Protein AF-A0A2V3J1I3-F1 (afdb_monomer_lite)

Structure (mmCIF, N/CA/C/O backbone):
data_AF-A0A2V3J1I3-F1
#
_entry.id   AF-A0A2V3J1I3-F1
#
loop_
_atom_site.group_PDB
_atom_site.id
_atom_site.type_symbol
_atom_site.label_atom_id
_atom_site.label_alt_id
_atom_site.label_comp_id
_atom_site.label_asym_id
_atom_site.label_entity_id
_atom_site.label_seq_id
_atom_site.pdbx_PDB_ins_code
_atom_site.Cartn_x
_atom_site.Cartn_y
_atom_site.Cartn_z
_atom_site.occupancy
_atom_site.B_iso_or_equiv
_atom_site.auth_seq_id
_atom_site.auth_comp_id
_atom_site.auth_asym_id
_atom_site.auth_atom_id
_atom_site.pdbx_PDB_model_num
ATOM 1 N N . MET A 1 1 ? -0.232 6.721 6.129 1.00 54.44 1 MET A N 1
ATOM 2 C CA . MET A 1 1 ? 0.264 7.736 5.182 1.00 54.44 1 MET A CA 1
ATOM 3 C C . MET A 1 1 ? 1.691 7.392 4.837 1.00 54.44 1 MET A C 1
ATOM 5 O O . MET A 1 1 ? 2.493 7.132 5.727 1.00 54.44 1 MET A O 1
ATOM 9 N N . ALA A 1 2 ? 1.972 7.321 3.551 1.00 45.59 2 ALA A N 1
ATOM 10 C CA . ALA A 1 2 ? 3.306 7.123 3.020 1.00 45.59 2 ALA A CA 1
ATOM 11 C C . ALA A 1 2 ? 3.675 8.435 2.280 1.00 45.59 2 ALA A C 1
ATOM 13 O O . ALA A 1 2 ? 2.755 9.110 1.803 1.00 45.59 2 ALA A O 1
ATOM 14 N N . HIS A 1 3 ? 4.955 8.846 2.281 1.00 48.00 3 HIS A N 1
ATOM 15 C CA . HIS A 1 3 ? 5.454 10.022 1.544 1.00 48.00 3 HIS A CA 1
ATOM 16 C C . HIS A 1 3 ? 6.358 9.676 0.333 1.00 48.00 3 HIS A C 1
ATOM 18 O O . HIS A 1 3 ? 7.312 8.899 0.422 1.00 48.00 3 HIS A O 1
ATOM 24 N N . GLY A 1 4 ? 6.098 10.296 -0.824 1.00 38.28 4 GLY A N 1
ATOM 25 C CA . GLY A 1 4 ? 6.859 10.033 -2.047 1.00 38.28 4 GLY A CA 1
ATOM 26 C C . GLY A 1 4 ? 8.371 10.295 -1.893 1.00 38.28 4 GLY A C 1
ATOM 27 O O . GLY A 1 4 ? 8.826 10.815 -0.873 1.00 38.28 4 GLY A O 1
ATOM 28 N N . PRO A 1 5 ? 9.187 10.007 -2.925 1.00 36.00 5 PRO A N 1
ATOM 29 C CA . PRO A 1 5 ? 10.649 10.138 -2.860 1.00 36.00 5 PRO A CA 1
ATOM 30 C C . PRO A 1 5 ? 11.174 11.553 -2.535 1.00 36.00 5 PRO A C 1
ATOM 32 O O . PRO A 1 5 ? 12.360 11.692 -2.258 1.00 36.00 5 PRO A O 1
ATOM 35 N N . GLN A 1 6 ? 10.318 12.581 -2.557 1.00 42.84 6 GLN A N 1
ATOM 36 C CA . GLN A 1 6 ? 10.619 13.951 -2.115 1.00 42.84 6 GLN A CA 1
ATOM 37 C C . GLN A 1 6 ? 9.694 14.453 -0.991 1.00 42.84 6 GLN A C 1
ATOM 39 O O . GLN A 1 6 ? 9.846 15.585 -0.543 1.00 42.84 6 GLN A O 1
ATOM 44 N N . GLY A 1 7 ? 8.729 13.642 -0.552 1.00 45.12 7 GLY A N 1
ATOM 45 C CA . GLY A 1 7 ? 7.783 14.039 0.481 1.00 45.12 7 GLY A CA 1
ATOM 46 C C . GLY A 1 7 ? 8.408 13.989 1.874 1.00 45.12 7 GLY A C 1
ATOM 47 O O . GLY A 1 7 ? 9.331 13.218 2.134 1.00 45.12 7 GLY A O 1
ATOM 48 N N . THR A 1 8 ? 7.901 14.807 2.785 1.00 51.41 8 THR A N 1
ATOM 49 C CA . THR A 1 8 ? 8.295 14.823 4.196 1.00 51.41 8 THR A CA 1
ATOM 50 C C . THR A 1 8 ? 7.065 14.679 5.085 1.00 51.41 8 THR A C 1
ATOM 52 O O . THR A 1 8 ? 5.939 14.902 4.658 1.00 51.41 8 THR A O 1
ATOM 55 N N . VAL A 1 9 ? 7.251 14.362 6.371 1.00 50.12 9 VAL A N 1
ATOM 56 C CA . VAL A 1 9 ? 6.124 14.299 7.327 1.00 50.12 9 VAL A CA 1
ATOM 57 C C . VAL A 1 9 ? 5.389 15.646 7.457 1.00 50.12 9 VAL A C 1
ATOM 59 O O . VAL A 1 9 ? 4.220 15.664 7.828 1.00 50.12 9 VAL A O 1
ATOM 62 N N . LYS A 1 10 ? 6.030 16.767 7.086 1.00 50.56 10 LYS A N 1
ATOM 63 C CA . LYS A 1 10 ? 5.388 18.091 7.054 1.00 50.56 10 LYS A CA 1
ATOM 64 C C . LYS A 1 10 ? 4.282 18.199 6.004 1.00 50.56 10 LYS A C 1
ATOM 66 O O . LYS A 1 10 ? 3.375 18.999 6.201 1.00 50.56 10 LYS A O 1
ATOM 71 N N . ASP A 1 11 ? 4.306 17.371 4.960 1.00 54.44 11 ASP A N 1
ATOM 72 C CA . ASP A 1 11 ? 3.263 17.349 3.924 1.00 54.44 11 ASP A CA 1
ATOM 73 C C . ASP A 1 11 ? 1.915 16.840 4.468 1.00 54.44 11 ASP A C 1
ATOM 75 O O . ASP A 1 11 ? 0.888 16.937 3.801 1.00 54.44 11 ASP A O 1
ATOM 79 N N . PHE A 1 12 ? 1.906 16.331 5.706 1.00 55.00 12 PHE A N 1
ATOM 80 C CA . PHE A 1 12 ? 0.729 15.828 6.406 1.00 55.00 12 PHE A CA 1
ATOM 81 C C . PHE A 1 12 ? 0.379 16.638 7.659 1.00 55.00 12 PHE A C 1
ATOM 83 O O . PHE A 1 12 ? -0.310 16.119 8.535 1.00 55.00 12 PHE A O 1
ATOM 90 N N . SER A 1 13 ? 0.812 17.901 7.755 1.00 53.72 13 SER A N 1
ATOM 91 C CA . SER A 1 13 ? 0.529 18.767 8.914 1.00 53.72 13 SER A CA 1
ATOM 92 C C . SER A 1 13 ? -0.967 18.833 9.273 1.00 53.72 13 SER A C 1
ATOM 94 O O . SER A 1 13 ? -1.332 18.767 10.444 1.00 53.72 13 SER A O 1
ATOM 96 N N . TYR A 1 14 ? -1.847 18.832 8.270 1.00 54.28 14 TYR A N 1
ATOM 97 C CA . TYR A 1 14 ? -3.298 18.795 8.471 1.00 54.28 14 TYR A CA 1
ATOM 98 C C . TYR A 1 14 ? -3.799 17.467 9.075 1.00 54.28 14 TYR A C 1
ATOM 100 O O . TYR A 1 14 ? -4.747 17.437 9.855 1.00 54.28 14 TYR A O 1
ATOM 108 N N . ALA A 1 15 ? -3.148 16.347 8.750 1.00 54.62 15 ALA A N 1
ATOM 109 C CA . ALA A 1 15 ? -3.485 15.048 9.326 1.00 54.62 15 ALA A CA 1
ATOM 110 C C . ALA A 1 15 ? -3.036 14.940 10.789 1.00 54.62 15 ALA A C 1
ATOM 112 O O . ALA A 1 15 ? -3.700 14.275 11.581 1.00 54.62 15 ALA A O 1
ATOM 113 N N . THR A 1 16 ? -1.940 15.608 11.161 1.00 56.44 16 THR A N 1
ATOM 114 C CA . THR A 1 16 ? -1.511 15.718 12.564 1.00 56.44 16 THR A CA 1
ATOM 115 C C . THR A 1 16 ? -2.503 16.498 13.424 1.00 56.44 16 THR A C 1
ATOM 117 O O . THR A 1 16 ? -2.716 16.106 14.568 1.00 56.44 16 THR A O 1
ATOM 120 N N . ASP A 1 17 ? -3.171 17.518 12.879 1.00 56.88 17 ASP A N 1
ATOM 121 C CA . ASP A 1 17 ? -4.207 18.264 13.610 1.00 56.88 17 ASP A CA 1
ATOM 122 C C . ASP A 1 17 ? -5.451 17.398 13.869 1.00 56.88 17 ASP A C 1
ATOM 124 O O . ASP A 1 17 ? -6.018 17.415 14.959 1.00 56.88 17 ASP A O 1
ATOM 128 N N . VAL A 1 18 ? -5.838 16.562 12.900 1.00 57.19 18 VAL A N 1
ATOM 129 C CA . VAL A 1 18 ? -6.918 15.574 13.071 1.00 57.19 18 VAL A CA 1
ATOM 130 C C . VAL A 1 18 ? -6.518 14.471 14.060 1.00 57.19 18 VAL A C 1
ATOM 132 O O . VAL A 1 18 ? -7.339 14.050 14.873 1.00 57.19 18 VAL A O 1
ATOM 135 N N . ALA A 1 19 ? -5.254 14.036 14.053 1.00 59.31 19 ALA A N 1
ATOM 136 C CA . ALA A 1 19 ? -4.729 13.072 15.024 1.00 59.31 19 ALA A CA 1
ATOM 137 C C . ALA A 1 19 ? -4.741 13.610 16.466 1.00 59.31 19 ALA A C 1
ATOM 139 O O . ALA A 1 19 ? -4.894 12.843 17.415 1.00 59.31 19 ALA A O 1
ATOM 140 N N . ALA A 1 20 ? -4.622 14.931 16.640 1.00 55.62 20 ALA A N 1
ATOM 141 C CA . ALA A 1 20 ? -4.640 15.579 17.950 1.00 55.62 20 ALA A CA 1
ATOM 142 C C . ALA A 1 20 ? -5.999 15.474 18.671 1.00 55.62 20 ALA A C 1
ATOM 144 O O . ALA A 1 20 ? -6.050 15.663 19.884 1.00 55.62 20 ALA A O 1
ATOM 145 N N . SER A 1 21 ? -7.078 15.118 17.960 1.00 67.19 21 SER A N 1
ATOM 146 C CA . SER A 1 21 ? -8.386 14.809 18.562 1.00 67.19 21 SER A CA 1
ATOM 147 C C . SER A 1 21 ? -8.380 13.544 19.435 1.00 67.19 21 SER A C 1
ATOM 149 O O . SER A 1 21 ? -9.278 13.364 20.251 1.00 67.19 21 SER A O 1
ATOM 151 N N . GLY A 1 22 ? -7.376 12.668 19.282 1.00 67.88 22 GLY A N 1
ATOM 152 C CA . GLY A 1 22 ? -7.258 11.401 20.011 1.00 67.88 22 GLY A CA 1
ATOM 153 C C . GLY A 1 22 ? -8.087 10.245 19.436 1.00 67.88 22 GLY A C 1
ATOM 154 O O . GLY A 1 22 ? -7.898 9.106 19.853 1.00 67.88 22 GLY A O 1
ATOM 155 N N . GLU A 1 23 ? -8.952 10.504 18.453 1.00 79.38 23 GLU A N 1
ATOM 156 C CA . GLU A 1 23 ? -9.797 9.482 17.814 1.00 79.38 23 GLU A CA 1
ATOM 157 C C . GLU A 1 23 ? -9.080 8.740 16.676 1.00 79.38 23 GLU A C 1
ATOM 159 O O . GLU A 1 23 ? -9.467 7.635 16.296 1.00 79.38 23 GLU A O 1
ATOM 164 N N . ILE A 1 24 ? -8.026 9.342 16.115 1.00 84.56 24 ILE A N 1
ATOM 165 C CA . ILE A 1 24 ? -7.337 8.841 14.925 1.00 84.56 24 ILE A CA 1
ATOM 166 C C . ILE A 1 24 ? -5.841 8.727 15.198 1.00 84.56 24 ILE A C 1
ATOM 168 O O . ILE A 1 24 ? -5.161 9.710 15.489 1.00 84.56 24 ILE A O 1
ATOM 172 N N . LEU A 1 25 ? -5.301 7.522 15.009 1.00 87.69 25 LEU A N 1
ATOM 173 C CA . LEU A 1 25 ? -3.860 7.302 14.972 1.00 87.69 25 LEU A CA 1
ATOM 174 C C . LEU A 1 25 ? -3.339 7.465 13.541 1.00 87.69 25 LEU A C 1
ATOM 176 O O . LEU A 1 25 ? -3.682 6.690 12.647 1.00 87.69 25 LEU A O 1
ATOM 180 N N . VAL A 1 26 ? -2.452 8.437 13.323 1.00 88.56 26 VAL A N 1
ATOM 181 C CA . VAL A 1 26 ? -1.791 8.623 12.025 1.00 88.56 26 VAL A CA 1
ATOM 182 C C . VAL A 1 26 ? -0.451 7.893 12.002 1.00 88.56 26 VAL A C 1
ATOM 184 O O . VAL A 1 26 ? 0.525 8.324 12.612 1.00 88.56 26 VAL A O 1
ATOM 187 N N . LEU A 1 27 ? -0.379 6.811 11.223 1.00 88.31 27 LEU A N 1
ATOM 188 C CA . LEU A 1 27 ? 0.886 6.161 10.880 1.00 88.31 27 LEU A CA 1
ATOM 189 C C . LEU A 1 27 ? 1.518 6.843 9.660 1.00 88.31 27 LEU A C 1
ATOM 191 O O . LEU A 1 27 ? 1.116 6.589 8.521 1.00 88.31 27 LEU A O 1
ATOM 195 N N . ALA A 1 28 ? 2.516 7.693 9.892 1.00 86.56 28 ALA A N 1
ATOM 196 C CA . ALA A 1 28 ? 3.407 8.222 8.857 1.00 86.56 28 ALA A CA 1
ATOM 197 C C . ALA A 1 28 ? 4.663 7.337 8.758 1.00 86.56 28 ALA A C 1
ATOM 199 O O . ALA A 1 28 ? 5.698 7.636 9.355 1.00 86.56 28 ALA A O 1
ATOM 200 N N . SER A 1 29 ? 4.542 6.211 8.051 1.00 84.69 29 SER A N 1
ATOM 201 C CA . SER A 1 29 ? 5.580 5.172 7.984 1.00 84.69 29 SER A CA 1
ATOM 202 C C . SER A 1 29 ? 6.891 5.713 7.395 1.00 84.69 29 SER A C 1
ATOM 204 O O . SER A 1 29 ? 6.896 6.294 6.310 1.00 84.69 29 SER A O 1
ATOM 206 N N . ARG A 1 30 ? 8.017 5.428 8.062 1.00 87.62 30 ARG A N 1
ATOM 207 C CA . ARG A 1 30 ? 9.381 5.793 7.621 1.00 87.62 30 ARG A CA 1
ATOM 208 C C . ARG A 1 30 ? 10.270 4.588 7.306 1.00 87.62 30 ARG A C 1
ATOM 210 O O . ARG A 1 30 ?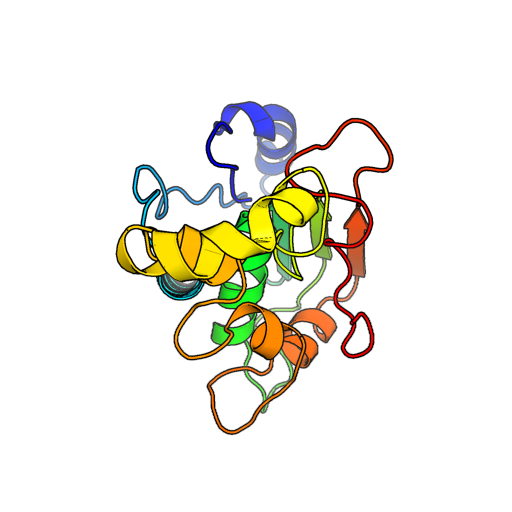 11.452 4.744 7.020 1.00 87.62 30 ARG A O 1
ATOM 217 N N . VAL A 1 31 ? 9.721 3.370 7.291 1.00 87.94 31 VAL A N 1
ATOM 218 C CA . VAL A 1 31 ? 10.492 2.125 7.045 1.00 87.94 31 VAL A CA 1
ATOM 219 C C . VAL A 1 31 ? 11.139 2.050 5.655 1.00 87.94 31 VAL A C 1
ATOM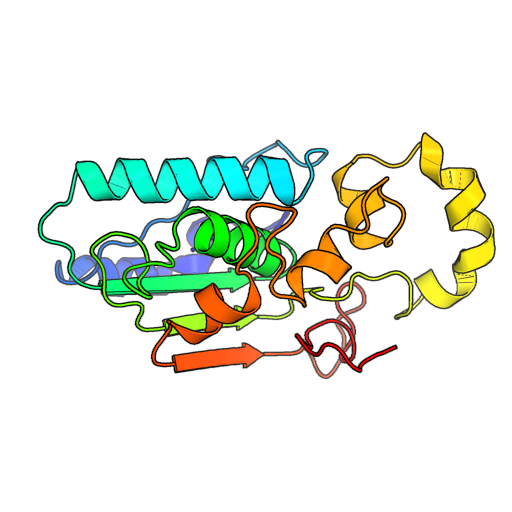 221 O O . VAL A 1 31 ? 11.922 1.150 5.349 1.00 87.94 31 VAL A O 1
ATOM 224 N N . ASN A 1 32 ? 10.785 3.006 4.803 1.00 88.00 32 ASN A N 1
ATOM 225 C CA . ASN A 1 32 ? 11.154 3.107 3.408 1.00 88.00 32 ASN A CA 1
ATOM 226 C C . ASN A 1 32 ? 12.057 4.318 3.100 1.00 88.00 32 ASN A C 1
ATOM 228 O O . ASN A 1 32 ? 12.453 4.474 1.937 1.00 88.00 32 ASN A O 1
ATOM 232 N N . THR A 1 33 ? 12.419 5.120 4.110 1.00 84.44 33 THR A N 1
ATOM 233 C CA . THR A 1 33 ? 13.381 6.228 3.995 1.00 84.44 33 THR A CA 1
ATOM 234 C C . THR A 1 33 ? 14.740 5.703 3.515 1.00 84.44 33 THR A C 1
ATOM 236 O O . THR A 1 33 ? 15.186 4.645 3.949 1.00 84.44 33 THR A O 1
ATOM 239 N N . ASP A 1 34 ? 15.357 6.391 2.551 1.00 82.50 34 ASP A N 1
ATOM 240 C CA . ASP A 1 34 ? 16.663 6.071 1.932 1.00 82.50 34 ASP A CA 1
ATOM 241 C C . ASP A 1 34 ? 16.770 4.742 1.163 1.00 82.50 34 ASP A C 1
ATOM 243 O O . ASP A 1 34 ? 17.797 4.423 0.571 1.00 82.50 34 ASP A O 1
ATOM 247 N N . LYS A 1 35 ? 15.692 3.964 1.066 1.00 85.31 35 LYS A N 1
ATOM 248 C CA . LYS A 1 35 ? 15.699 2.645 0.409 1.00 85.31 35 LYS A CA 1
ATOM 249 C C . LYS A 1 35 ? 15.441 2.690 -1.099 1.00 85.31 35 LYS A C 1
ATOM 251 O O . LYS A 1 35 ? 14.823 1.786 -1.654 1.00 85.31 35 LYS A O 1
ATOM 256 N N . ILE A 1 36 ? 15.790 3.790 -1.778 1.00 77.50 36 ILE A N 1
ATOM 257 C CA . ILE A 1 36 ? 15.288 4.190 -3.121 1.00 77.50 36 ILE A CA 1
ATOM 258 C C . ILE A 1 36 ? 15.467 3.149 -4.238 1.00 77.50 36 ILE A C 1
ATOM 260 O O . ILE A 1 36 ? 14.738 3.206 -5.227 1.00 77.50 36 ILE A O 1
ATOM 264 N N . HIS A 1 37 ? 16.374 2.192 -4.062 1.00 83.94 37 HIS A N 1
ATOM 265 C CA . HIS A 1 37 ? 16.652 1.126 -5.023 1.00 83.94 37 HIS A CA 1
ATOM 266 C C . HIS A 1 37 ? 15.765 -0.116 -4.849 1.00 83.94 37 HIS A C 1
ATOM 268 O O . HIS A 1 37 ? 15.596 -0.873 -5.807 1.00 83.94 37 HIS A O 1
ATOM 274 N N . ASP A 1 38 ? 15.166 -0.293 -3.669 1.00 88.00 38 ASP A N 1
ATOM 275 C CA . ASP A 1 38 ? 14.318 -1.441 -3.355 1.00 88.00 38 ASP A CA 1
ATOM 276 C C . ASP A 1 38 ? 12.986 -1.373 -4.102 1.00 88.00 38 ASP A C 1
ATOM 278 O O . ASP A 1 38 ? 12.406 -0.293 -4.260 1.00 88.00 38 ASP A O 1
ATOM 282 N N . GLY A 1 39 ? 12.505 -2.538 -4.530 1.00 86.50 39 GLY A N 1
ATOM 283 C CA . GLY A 1 39 ? 11.251 -2.690 -5.257 1.00 86.50 39 GLY A CA 1
ATOM 284 C C . GLY A 1 39 ? 9.997 -2.527 -4.400 1.00 86.50 39 GLY A C 1
ATOM 285 O O . GLY A 1 39 ? 10.043 -2.476 -3.170 1.00 86.50 39 GLY A O 1
ATOM 286 N N . VAL A 1 40 ? 8.862 -2.443 -5.087 1.00 88.69 40 VAL A N 1
ATOM 287 C CA . VAL A 1 40 ? 7.500 -2.378 -4.550 1.00 88.69 40 VAL A CA 1
ATOM 288 C C . VAL A 1 40 ? 7.207 -3.545 -3.618 1.00 88.69 40 VAL A C 1
ATOM 290 O O . VAL A 1 40 ? 6.604 -3.339 -2.571 1.00 88.69 40 VAL A O 1
ATOM 293 N N . ASP A 1 41 ? 7.686 -4.738 -3.950 1.00 89.69 41 ASP A N 1
ATOM 294 C CA . ASP A 1 41 ? 7.576 -5.944 -3.137 1.00 89.69 41 ASP A CA 1
ATOM 295 C C . ASP A 1 41 ? 8.261 -5.796 -1.773 1.00 89.69 41 ASP A C 1
ATOM 297 O O . ASP A 1 41 ? 7.610 -5.880 -0.731 1.00 89.69 41 ASP A O 1
ATOM 301 N N . LEU A 1 42 ? 9.564 -5.507 -1.749 1.00 91.12 42 LEU A N 1
ATOM 302 C CA . LEU A 1 42 ? 10.327 -5.400 -0.503 1.00 91.12 42 LEU A CA 1
ATOM 303 C C . LEU A 1 42 ? 9.838 -4.238 0.365 1.00 91.12 42 LEU A C 1
ATOM 305 O O . LEU A 1 42 ? 9.793 -4.337 1.594 1.00 91.12 42 LEU A O 1
ATOM 309 N N . ARG A 1 43 ? 9.480 -3.123 -0.271 1.00 91.94 43 ARG A N 1
ATOM 310 C CA . ARG A 1 43 ? 8.987 -1.923 0.409 1.00 91.94 43 ARG A CA 1
ATOM 311 C C . ARG A 1 43 ? 7.556 -2.082 0.905 1.00 91.94 43 ARG A C 1
ATOM 313 O O . ARG A 1 43 ? 7.243 -1.577 1.983 1.00 91.94 43 ARG A O 1
ATOM 320 N N . GLY A 1 44 ? 6.724 -2.798 0.156 1.00 91.81 44 GLY A N 1
ATOM 321 C CA . GLY A 1 44 ? 5.375 -3.183 0.547 1.00 91.81 44 GLY A CA 1
ATOM 322 C C . GLY A 1 44 ? 5.383 -4.162 1.719 1.00 91.81 44 GLY A C 1
ATOM 323 O O . GLY A 1 44 ? 4.658 -3.946 2.683 1.00 91.81 44 GLY A O 1
ATOM 324 N N . LEU A 1 45 ? 6.270 -5.167 1.716 1.00 93.06 45 LEU A N 1
ATOM 325 C CA . LEU A 1 45 ? 6.448 -6.081 2.856 1.00 93.06 45 LEU A CA 1
ATOM 326 C C . LEU A 1 45 ? 6.864 -5.347 4.136 1.00 93.06 45 LEU A C 1
ATOM 328 O O . LEU A 1 45 ? 6.340 -5.624 5.213 1.00 93.06 45 LEU A O 1
ATOM 332 N N . ARG A 1 46 ? 7.792 -4.388 4.035 1.00 94.75 46 ARG A N 1
ATOM 333 C CA . ARG A 1 46 ? 8.189 -3.563 5.189 1.00 94.75 46 ARG A CA 1
ATOM 334 C C . ARG A 1 46 ? 7.037 -2.725 5.707 1.00 94.75 46 ARG A C 1
ATOM 336 O O . ARG A 1 46 ? 6.850 -2.660 6.915 1.00 94.75 46 ARG A O 1
ATOM 343 N N . LEU A 1 47 ? 6.272 -2.113 4.805 1.00 93.94 47 LEU A N 1
ATOM 344 C CA . LEU A 1 47 ? 5.097 -1.338 5.180 1.00 93.94 47 LEU A CA 1
ATOM 345 C C . LEU A 1 47 ? 4.031 -2.225 5.843 1.00 93.94 47 LEU A C 1
ATOM 347 O O . LEU A 1 47 ? 3.470 -1.825 6.855 1.00 93.94 47 LEU A O 1
ATOM 351 N N . ALA A 1 48 ? 3.797 -3.441 5.338 1.00 92.88 48 ALA A N 1
ATOM 352 C CA . ALA A 1 48 ? 2.887 -4.405 5.961 1.00 92.88 48 ALA A CA 1
ATOM 353 C C . ALA A 1 48 ? 3.317 -4.740 7.392 1.00 92.88 48 ALA A C 1
ATOM 355 O O . ALA A 1 48 ? 2.497 -4.727 8.308 1.00 92.88 48 ALA A O 1
ATOM 356 N N . LYS A 1 49 ? 4.616 -4.990 7.589 1.00 94.00 49 LYS A N 1
ATOM 357 C CA . LYS A 1 49 ? 5.187 -5.247 8.912 1.00 94.00 49 LYS A CA 1
ATOM 358 C C . LYS A 1 49 ? 5.022 -4.048 9.851 1.00 94.00 49 LYS A C 1
ATOM 360 O O . LYS A 1 49 ? 4.627 -4.245 10.993 1.00 94.00 49 LYS A O 1
ATOM 365 N N . ASP A 1 50 ? 5.276 -2.830 9.374 1.00 94.00 50 ASP A N 1
ATOM 366 C CA . ASP A 1 50 ? 5.119 -1.602 10.168 1.00 94.00 50 ASP A CA 1
ATOM 367 C C . ASP A 1 50 ? 3.663 -1.396 10.610 1.00 94.00 50 ASP A C 1
ATOM 369 O O . ASP A 1 50 ? 3.382 -1.205 11.793 1.00 94.00 50 ASP A O 1
ATOM 373 N N . ILE A 1 51 ? 2.719 -1.544 9.670 1.00 91.81 51 ILE A N 1
ATOM 374 C CA . ILE A 1 51 ? 1.280 -1.500 9.958 1.00 91.81 51 ILE A CA 1
ATOM 375 C C . ILE A 1 51 ? 0.932 -2.545 11.015 1.00 91.81 51 ILE A C 1
ATOM 377 O O . ILE A 1 51 ? 0.292 -2.207 12.006 1.00 91.81 51 ILE A O 1
ATOM 381 N N . PHE A 1 52 ? 1.381 -3.790 10.839 1.00 90.00 52 PHE A N 1
ATOM 382 C CA . PHE A 1 52 ? 1.116 -4.870 11.783 1.00 90.00 52 PHE A CA 1
ATOM 383 C C . PHE A 1 52 ? 1.670 -4.568 13.186 1.00 90.00 52 PHE A C 1
ATOM 385 O O . PHE A 1 52 ? 0.967 -4.761 14.173 1.00 90.00 52 PHE A O 1
ATOM 392 N N . GLU A 1 53 ? 2.897 -4.060 13.310 1.00 91.19 53 GLU A N 1
ATOM 393 C CA . GLU A 1 53 ? 3.512 -3.760 14.610 1.00 91.19 53 GLU A CA 1
ATOM 394 C C . GLU A 1 53 ? 2.796 -2.641 15.373 1.00 91.19 53 GLU A C 1
ATOM 396 O O . GLU A 1 53 ? 2.530 -2.786 16.570 1.00 91.19 53 GLU A O 1
ATOM 401 N N . VAL A 1 54 ? 2.452 -1.543 14.693 1.00 89.06 54 VAL A N 1
ATOM 402 C CA . VAL A 1 54 ? 1.668 -0.434 15.274 1.00 89.06 54 VAL A CA 1
ATOM 403 C C . VAL A 1 54 ? 0.368 -0.967 15.856 1.00 89.06 54 VAL A C 1
ATOM 405 O O . VAL A 1 54 ? -0.057 -0.646 16.959 1.00 89.06 54 VAL A O 1
ATOM 408 N N . VAL A 1 55 ? -0.227 -1.884 15.135 1.00 84.19 55 VAL A N 1
ATOM 409 C CA . VAL A 1 55 ? -1.522 -2.456 15.435 1.00 84.19 55 VAL A CA 1
ATOM 410 C C . VAL A 1 55 ? -1.508 -3.360 16.647 1.00 84.19 55 VAL A C 1
ATOM 412 O O . VAL A 1 55 ? -2.412 -3.301 17.479 1.00 84.19 55 VAL A O 1
ATOM 415 N N . GLN A 1 56 ? -0.466 -4.178 16.780 1.00 85.94 56 GLN A N 1
ATOM 416 C CA . GLN A 1 56 ? -0.333 -5.043 17.941 1.00 85.94 56 GLN A CA 1
ATOM 417 C C . GLN A 1 56 ? -0.192 -4.202 19.218 1.00 85.94 56 GLN A C 1
ATOM 419 O O . GLN A 1 56 ? -0.620 -4.645 20.284 1.00 85.94 56 GLN A O 1
ATOM 424 N N . ARG A 1 57 ? 0.358 -2.982 19.102 1.00 89.50 57 ARG A N 1
ATOM 425 C CA . ARG A 1 57 ? 0.491 -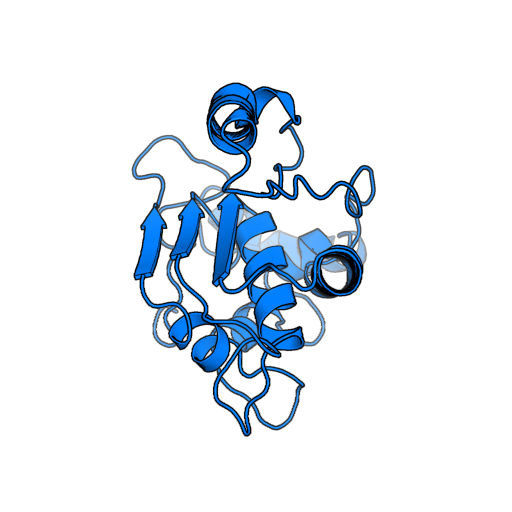2.008 20.197 1.00 89.50 57 ARG A CA 1
ATOM 426 C C . ARG A 1 57 ? -0.795 -1.224 20.475 1.00 89.50 57 ARG A C 1
ATOM 428 O O . ARG A 1 57 ? -0.974 -0.759 21.596 1.00 89.50 57 ARG A O 1
ATOM 435 N N . HIS A 1 58 ? -1.694 -1.108 19.500 1.00 87.31 58 HIS A N 1
ATOM 436 C CA . HIS A 1 58 ? -2.922 -0.315 19.588 1.00 87.31 58 HIS A CA 1
ATOM 437 C C . HIS A 1 58 ? -4.165 -1.176 19.313 1.00 87.31 58 HIS A C 1
ATOM 439 O O . HIS A 1 58 ? -4.858 -1.010 18.312 1.00 87.31 58 HIS A O 1
ATOM 445 N N . ARG A 1 59 ? -4.466 -2.103 20.233 1.00 84.56 59 ARG A N 1
ATOM 446 C CA . ARG A 1 59 ? -5.582 -3.065 20.111 1.00 84.56 59 ARG A CA 1
ATOM 447 C C . ARG A 1 59 ? -6.980 -2.444 20.107 1.00 84.56 59 ARG A C 1
ATOM 449 O O . ARG A 1 59 ? -7.924 -3.126 19.737 1.00 84.56 59 ARG A O 1
ATOM 456 N N . SER A 1 60 ? -7.113 -1.185 20.520 1.00 86.69 60 SER A N 1
ATOM 457 C CA . SER A 1 60 ? -8.376 -0.439 20.489 1.00 86.69 60 SER A CA 1
ATOM 458 C C . SER A 1 60 ? -8.739 0.094 19.098 1.00 86.69 60 SER A C 1
ATOM 460 O O . SER A 1 60 ? -9.798 0.689 18.944 1.00 86.69 60 SER A O 1
ATOM 462 N N . LEU A 1 61 ? -7.866 -0.057 18.094 1.00 86.94 61 LEU A N 1
ATOM 463 C CA . LEU A 1 61 ? -8.154 0.365 16.724 1.00 86.94 61 LEU A CA 1
ATOM 464 C C . LEU A 1 61 ? -9.085 -0.637 16.034 1.00 86.94 61 LEU A C 1
ATOM 466 O O . LEU A 1 61 ? -8.752 -1.814 15.906 1.00 86.94 61 LEU A O 1
ATOM 470 N N . GLU A 1 62 ? -10.215 -0.145 15.535 1.00 87.25 62 GLU A N 1
ATOM 471 C CA . GLU A 1 62 ? -11.244 -0.963 14.874 1.00 87.25 62 GLU A CA 1
ATOM 472 C C . GLU A 1 62 ? -11.204 -0.858 13.344 1.00 87.25 62 GLU A C 1
ATOM 474 O O . GLU A 1 62 ? -11.585 -1.786 12.624 1.00 87.25 62 GLU A O 1
ATOM 479 N N . THR A 1 63 ? -10.744 0.287 12.838 1.00 88.81 63 THR A N 1
ATOM 480 C CA . THR A 1 63 ? -10.777 0.620 11.414 1.00 88.81 63 THR A CA 1
ATOM 481 C C . THR A 1 63 ? -9.396 0.978 10.889 1.00 88.81 63 THR A C 1
ATOM 483 O O . THR A 1 63 ? -8.557 1.530 11.603 1.00 88.81 63 THR A O 1
ATOM 486 N N . ILE A 1 64 ? -9.168 0.686 9.608 1.00 90.81 64 ILE A N 1
ATOM 487 C CA . ILE A 1 64 ? -7.954 1.082 8.894 1.00 90.81 64 ILE A CA 1
ATOM 488 C C . ILE A 1 64 ? -8.307 1.872 7.636 1.00 90.81 64 ILE A C 1
ATOM 490 O O . ILE A 1 64 ? -9.178 1.488 6.853 1.00 90.81 64 ILE A O 1
ATOM 494 N N . SER A 1 65 ? -7.596 2.978 7.430 1.00 91.44 65 SER A N 1
ATOM 495 C CA . SER A 1 65 ? -7.636 3.757 6.194 1.00 91.44 65 SER A CA 1
ATOM 496 C C . SER A 1 65 ? -6.227 3.935 5.638 1.00 91.44 65 SER A C 1
ATOM 498 O O . SER A 1 65 ? -5.286 4.228 6.377 1.00 91.44 65 SER A O 1
ATOM 500 N N . LEU A 1 66 ? -6.081 3.769 4.326 1.00 91.44 66 LEU A N 1
ATOM 501 C CA . LEU A 1 66 ? -4.821 3.909 3.615 1.00 91.44 66 LEU A CA 1
ATOM 502 C C . LEU A 1 66 ? -4.857 5.125 2.696 1.00 91.44 66 LEU A C 1
ATOM 504 O O . LEU A 1 66 ? -5.773 5.295 1.895 1.00 91.44 66 LEU A O 1
ATOM 508 N N . VAL A 1 67 ? -3.809 5.939 2.793 1.00 89.25 67 VAL A N 1
ATOM 509 C CA . VAL A 1 67 ? -3.552 7.061 1.890 1.00 89.25 67 VAL A CA 1
ATOM 510 C C . VAL A 1 67 ? -2.134 6.911 1.356 1.00 89.25 67 VAL A C 1
ATOM 512 O O . VAL A 1 67 ? -1.183 6.883 2.148 1.00 89.25 67 VAL A O 1
ATOM 515 N N . GLY A 1 68 ? -2.012 6.786 0.036 1.00 85.19 68 GLY A N 1
ATOM 516 C CA . GLY A 1 68 ? -0.742 6.654 -0.673 1.00 85.19 68 GLY A CA 1
ATOM 517 C C . GLY A 1 68 ? -0.665 7.612 -1.857 1.00 85.19 68 GLY A C 1
ATOM 518 O O . GLY A 1 68 ? -1.659 7.841 -2.547 1.00 85.19 68 GLY A O 1
ATOM 519 N N . SER A 1 69 ? 0.522 8.168 -2.088 1.00 83.56 69 SER A N 1
ATOM 520 C CA . SER A 1 69 ? 0.792 9.060 -3.214 1.00 83.56 69 SER A CA 1
ATOM 521 C C . SER A 1 69 ? 1.884 8.476 -4.101 1.00 83.56 69 SER A C 1
ATOM 523 O O . SER A 1 69 ? 2.856 7.902 -3.606 1.00 83.56 69 SER A O 1
ATOM 525 N N . SER A 1 70 ? 1.747 8.622 -5.419 1.00 83.75 70 SER A N 1
ATOM 526 C CA . SER A 1 70 ? 2.735 8.128 -6.376 1.00 83.75 70 SER A CA 1
ATOM 527 C C . SER A 1 70 ? 3.049 6.647 -6.147 1.00 83.75 70 SER A C 1
ATOM 529 O O . SER A 1 70 ? 2.150 5.838 -5.931 1.00 83.75 70 SER A O 1
ATOM 531 N N . ILE A 1 71 ? 4.326 6.281 -6.158 1.00 82.62 71 ILE A N 1
ATOM 532 C CA . ILE A 1 71 ? 4.788 4.906 -5.969 1.00 82.62 71 ILE A CA 1
ATOM 533 C C . ILE A 1 71 ? 4.354 4.273 -4.640 1.00 82.62 71 ILE A C 1
ATOM 535 O O . ILE A 1 71 ? 4.406 3.062 -4.467 1.00 82.62 71 ILE A O 1
ATOM 539 N N . GLU A 1 72 ? 3.908 5.058 -3.675 1.00 82.94 72 GLU A N 1
ATOM 540 C CA . GLU A 1 72 ? 3.502 4.518 -2.387 1.00 82.94 72 GLU A CA 1
ATOM 541 C C . GLU A 1 72 ? 2.063 4.052 -2.352 1.00 82.94 72 GLU A C 1
ATOM 543 O O . GLU A 1 72 ? 1.708 3.264 -1.477 1.00 82.94 72 GLU A O 1
ATOM 548 N N . GLY A 1 73 ? 1.257 4.478 -3.329 1.00 86.25 73 GLY A N 1
ATOM 549 C CA . GLY A 1 73 ? 0.017 3.784 -3.645 1.00 86.25 73 GLY A CA 1
ATOM 550 C C . GLY A 1 73 ? 0.301 2.303 -3.899 1.00 86.25 73 GLY A C 1
ATOM 551 O O . GLY A 1 73 ? -0.340 1.451 -3.293 1.00 86.25 73 GLY A O 1
ATOM 552 N N . LEU A 1 74 ? 1.345 1.994 -4.680 1.00 87.81 74 LEU A N 1
ATOM 553 C CA . LEU A 1 74 ? 1.776 0.616 -4.940 1.00 87.81 74 LEU A CA 1
ATOM 554 C C . LEU A 1 74 ? 2.265 -0.095 -3.674 1.00 87.81 74 LEU A C 1
ATOM 556 O O . LEU A 1 74 ? 1.851 -1.222 -3.415 1.00 87.81 74 LEU A O 1
ATOM 560 N N . TYR A 1 75 ? 3.101 0.550 -2.854 1.00 91.56 75 TYR A N 1
ATOM 561 C CA . TYR A 1 75 ? 3.546 -0.054 -1.589 1.00 91.56 75 TYR A CA 1
ATOM 562 C C . TYR A 1 75 ? 2.364 -0.351 -0.665 1.00 91.56 75 TYR A C 1
ATOM 564 O O . TYR A 1 75 ? 2.335 -1.402 -0.032 1.00 91.56 75 TYR A O 1
ATOM 572 N N . GLY A 1 76 ? 1.392 0.562 -0.607 1.00 90.69 76 GLY A N 1
ATOM 573 C CA . GLY A 1 76 ? 0.170 0.415 0.168 1.00 90.69 76 GLY A CA 1
ATOM 574 C C . GLY A 1 76 ? -0.700 -0.734 -0.326 1.00 90.69 76 GLY A C 1
ATOM 575 O O . GLY A 1 76 ? -1.076 -1.585 0.473 1.00 90.69 76 GLY A O 1
ATOM 576 N N . CYS A 1 77 ? -0.957 -0.810 -1.635 1.00 89.94 77 CYS A N 1
ATOM 577 C CA . CYS A 1 77 ? -1.687 -1.924 -2.244 1.00 89.94 77 CYS A CA 1
ATOM 578 C C . CYS A 1 77 ? -1.002 -3.264 -1.971 1.00 89.94 77 CYS A C 1
ATOM 580 O O . CYS A 1 77 ? -1.662 -4.239 -1.618 1.00 89.94 77 CYS A O 1
ATOM 582 N N . TYR A 1 78 ? 0.327 -3.300 -2.089 1.00 91.38 78 TYR A N 1
ATOM 583 C CA . TYR A 1 78 ? 1.098 -4.494 -1.786 1.00 91.38 78 TYR A CA 1
ATOM 584 C C . TYR A 1 78 ? 0.980 -4.855 -0.300 1.00 91.38 78 TYR A C 1
ATOM 586 O O . TYR A 1 78 ? 0.671 -5.992 0.034 1.00 91.38 78 TYR A O 1
ATOM 594 N N . ALA A 1 79 ? 1.149 -3.894 0.607 1.00 92.19 79 ALA A N 1
ATOM 595 C CA . ALA A 1 79 ? 1.053 -4.140 2.041 1.00 92.19 79 ALA A CA 1
ATOM 596 C C . ALA A 1 79 ? -0.327 -4.670 2.459 1.00 92.19 79 ALA A C 1
ATOM 598 O O . ALA A 1 79 ? -0.425 -5.640 3.204 1.00 92.19 79 ALA A O 1
ATOM 599 N N . VAL A 1 80 ? -1.389 -4.059 1.936 1.00 91.19 80 VAL A N 1
ATOM 600 C CA . VAL A 1 80 ? -2.784 -4.450 2.166 1.00 91.19 80 VAL A CA 1
ATOM 601 C C . VAL A 1 80 ? -3.043 -5.881 1.703 1.00 91.19 80 VAL A C 1
ATOM 603 O O . VAL A 1 80 ? -3.618 -6.658 2.459 1.00 91.19 80 VAL A O 1
ATOM 606 N N . ALA A 1 81 ? -2.577 -6.260 0.512 1.00 90.25 81 ALA A N 1
ATOM 607 C CA . ALA A 1 81 ? -2.746 -7.622 0.011 1.00 90.25 81 ALA A CA 1
ATOM 608 C C . ALA A 1 81 ? -2.072 -8.669 0.911 1.00 90.25 81 ALA A C 1
ATOM 610 O O . ALA A 1 81 ? -2.611 -9.755 1.101 1.00 90.25 81 ALA A O 1
ATOM 611 N N . HIS A 1 82 ? -0.931 -8.324 1.518 1.00 89.69 82 HIS A N 1
ATOM 612 C CA . HIS A 1 82 ? -0.220 -9.192 2.467 1.00 89.69 82 HIS A CA 1
ATOM 613 C C . HIS A 1 82 ? -0.855 -9.240 3.862 1.00 89.69 82 HIS A C 1
ATOM 615 O O . HIS A 1 82 ? -0.616 -10.187 4.605 1.00 89.69 82 HIS A O 1
ATOM 621 N N . LEU A 1 83 ? -1.667 -8.244 4.218 1.00 89.50 83 LEU A N 1
ATOM 622 C CA . LEU A 1 83 ? -2.427 -8.202 5.473 1.00 89.50 83 LEU A CA 1
ATOM 623 C C . LEU A 1 83 ? -3.852 -8.761 5.326 1.00 89.50 83 LEU A C 1
ATOM 625 O O . LEU A 1 83 ? -4.585 -8.853 6.311 1.00 89.50 83 LEU A O 1
ATOM 629 N N . PHE A 1 84 ? -4.264 -9.115 4.110 1.00 89.31 84 PHE A N 1
ATOM 630 C CA . PHE A 1 84 ? -5.609 -9.588 3.821 1.00 89.31 84 PHE A CA 1
ATOM 631 C C . PHE A 1 84 ? -5.789 -11.058 4.203 1.00 89.31 84 PHE A C 1
ATOM 633 O O . PHE A 1 84 ? -5.157 -11.954 3.641 1.00 89.31 84 PHE A O 1
ATOM 640 N N . ASP A 1 85 ? -6.710 -11.314 5.130 1.00 86.31 85 ASP A N 1
ATOM 641 C CA . ASP A 1 85 ? -7.197 -12.654 5.416 1.00 86.31 85 ASP A CA 1
ATOM 642 C C . ASP A 1 85 ? -8.348 -12.982 4.467 1.00 86.31 85 ASP A C 1
ATOM 644 O O . ASP A 1 85 ? -9.488 -12.543 4.634 1.00 86.31 85 ASP A O 1
ATOM 648 N N . ARG A 1 86 ? -8.046 -13.827 3.483 1.00 80.12 86 ARG A N 1
ATOM 649 C CA . ARG A 1 86 ? -9.025 -14.314 2.512 1.00 80.12 8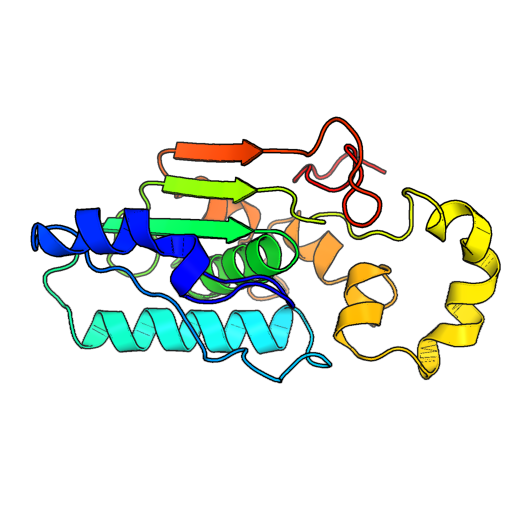6 ARG A CA 1
ATOM 650 C C . ARG A 1 86 ? -10.194 -15.059 3.150 1.00 80.12 86 ARG A C 1
ATOM 652 O O . ARG A 1 86 ? -11.304 -14.954 2.650 1.00 80.12 86 ARG A O 1
ATOM 659 N N . ARG A 1 87 ? -9.963 -15.867 4.192 1.00 79.12 87 ARG A N 1
ATOM 660 C CA . ARG A 1 87 ? -11.043 -16.679 4.790 1.00 79.12 87 ARG A CA 1
ATOM 661 C C . ARG A 1 87 ? -12.085 -15.799 5.455 1.00 79.12 87 ARG A C 1
ATOM 663 O O . ARG A 1 87 ? -13.247 -16.176 5.534 1.00 79.12 87 ARG A O 1
ATOM 670 N N . ALA A 1 88 ? -11.629 -14.663 5.948 1.00 77.44 88 ALA A N 1
ATOM 671 C CA . ALA A 1 88 ? -12.441 -13.722 6.669 1.00 77.44 88 ALA A CA 1
ATOM 672 C C . ALA A 1 88 ? -12.893 -12.519 5.825 1.00 77.44 88 ALA A C 1
ATOM 674 O O . ALA A 1 88 ? -13.692 -11.721 6.308 1.00 77.44 88 ALA A O 1
ATOM 675 N N . GLU A 1 89 ? -12.363 -12.387 4.606 1.00 75.50 89 GLU A N 1
ATOM 676 C CA . GLU A 1 89 ? -12.555 -11.253 3.695 1.00 75.50 89 GLU A CA 1
ATOM 677 C C . GLU A 1 89 ? -12.277 -9.887 4.349 1.00 75.50 89 GLU A C 1
ATOM 679 O O . GLU A 1 89 ? -12.925 -8.883 4.055 1.00 75.50 89 GLU A O 1
ATOM 684 N N . ARG A 1 90 ? -11.277 -9.835 5.237 1.00 78.56 90 ARG A N 1
ATOM 685 C CA . ARG A 1 90 ? -10.891 -8.623 5.977 1.00 78.56 90 ARG A CA 1
ATOM 686 C C . ARG A 1 90 ? -9.384 -8.468 6.090 1.00 78.56 90 ARG A C 1
ATOM 688 O O . ARG A 1 90 ? -8.624 -9.420 5.931 1.00 78.56 90 ARG A O 1
ATOM 695 N N . LEU A 1 91 ? -8.945 -7.243 6.363 1.00 80.38 91 LEU A N 1
ATOM 696 C CA . LEU A 1 91 ? -7.546 -6.947 6.664 1.00 80.38 91 LEU A CA 1
ATOM 697 C C . LEU A 1 91 ? -7.287 -7.304 8.127 1.00 80.38 91 LEU A C 1
ATOM 699 O O . LEU A 1 91 ? -7.576 -6.507 9.017 1.00 80.38 91 LEU A O 1
ATOM 703 N N . ALA A 1 92 ? -6.783 -8.516 8.363 1.00 73.81 92 ALA A N 1
ATOM 704 C CA . ALA A 1 92 ? -6.618 -9.091 9.694 1.00 73.81 92 ALA A CA 1
ATOM 705 C C . ALA A 1 92 ? -7.911 -9.003 10.541 1.00 73.81 92 ALA A C 1
ATOM 707 O O . ALA A 1 92 ? -8.923 -9.615 10.194 1.00 73.81 92 ALA A O 1
ATOM 708 N N . ASP A 1 93 ? -7.895 -8.243 11.638 1.00 74.75 93 ASP A N 1
ATOM 709 C CA . ASP A 1 93 ? -9.036 -8.073 12.546 1.00 74.75 93 ASP A CA 1
ATOM 710 C C . ASP A 1 93 ? -9.789 -6.741 12.339 1.00 74.75 93 ASP A C 1
ATOM 712 O O . ASP A 1 93 ? -10.649 -6.400 13.148 1.00 74.75 93 ASP A O 1
ATOM 716 N N . TRP A 1 94 ? -9.515 -5.985 11.263 1.00 81.69 94 TRP A N 1
ATOM 717 C CA . TRP A 1 94 ? -10.139 -4.670 11.039 1.00 81.69 94 TRP A CA 1
ATOM 718 C C . TRP A 1 94 ? -11.175 -4.601 9.948 1.00 81.69 94 TRP A C 1
ATOM 720 O O . TRP A 1 94 ? -11.135 -5.304 8.936 1.00 81.69 94 TRP A O 1
ATOM 730 N N . VAL A 1 95 ? -12.001 -3.569 10.100 1.00 85.31 95 VAL A N 1
ATOM 731 C CA . VAL A 1 95 ? -12.823 -3.031 9.030 1.00 85.31 95 VAL A CA 1
ATOM 732 C C . VAL A 1 95 ? -11.992 -2.058 8.189 1.00 85.31 95 VAL A C 1
ATOM 734 O O . VAL A 1 95 ? -11.540 -1.008 8.652 1.00 85.31 95 VAL A O 1
ATOM 737 N N . ALA A 1 96 ? -11.795 -2.405 6.921 1.00 90.19 96 ALA A N 1
ATOM 738 C CA . ALA A 1 96 ? -11.158 -1.532 5.947 1.00 90.19 96 ALA A CA 1
ATOM 739 C C . ALA A 1 96 ? -12.134 -0.412 5.535 1.00 90.19 96 ALA A C 1
ATOM 741 O O . ALA A 1 96 ? -13.191 -0.668 4.958 1.00 90.19 96 ALA A O 1
ATOM 742 N N . ASP A 1 97 ? -11.796 0.841 5.833 1.00 90.69 97 ASP A N 1
ATOM 743 C CA . ASP A 1 97 ? -12.706 1.977 5.654 1.00 90.69 97 ASP A CA 1
ATOM 744 C C . ASP A 1 97 ? -12.406 2.746 4.361 1.00 90.69 97 ASP A C 1
ATOM 746 O O . ASP A 1 97 ? -13.169 2.655 3.396 1.00 90.69 97 ASP A O 1
ATOM 750 N N . LYS A 1 98 ? -11.279 3.467 4.290 1.00 92.38 98 LYS A N 1
ATOM 751 C CA . LYS A 1 98 ? -10.942 4.302 3.124 1.00 92.38 98 LYS A CA 1
ATOM 752 C C . LYS A 1 98 ? -9.618 3.899 2.491 1.00 92.38 98 LYS A C 1
ATOM 754 O O . LYS A 1 98 ? -8.598 3.831 3.164 1.00 92.38 98 LYS A O 1
ATOM 759 N N . LEU A 1 99 ? -9.630 3.716 1.177 1.00 91.00 99 LEU A N 1
ATOM 760 C CA . LEU A 1 99 ? -8.449 3.634 0.329 1.00 91.00 99 LEU A CA 1
ATOM 761 C C . LEU A 1 99 ? -8.401 4.882 -0.551 1.00 91.00 99 LEU A C 1
ATOM 763 O O . LEU A 1 99 ? -9.299 5.100 -1.363 1.00 91.00 99 LEU A O 1
ATOM 767 N N . VAL A 1 100 ? -7.352 5.684 -0.408 1.00 89.94 100 VAL A N 1
ATOM 768 C CA . VAL A 1 100 ? -7.117 6.880 -1.218 1.00 89.94 100 VAL A CA 1
ATOM 769 C C . VAL A 1 100 ? -5.748 6.769 -1.871 1.00 89.94 100 VAL A C 1
ATOM 771 O O . VAL A 1 100 ? -4.721 6.729 -1.195 1.00 89.94 100 VAL A O 1
ATOM 774 N N . ILE A 1 101 ? -5.736 6.723 -3.198 1.00 87.69 101 ILE A N 1
ATOM 775 C CA . ILE A 1 101 ? -4.517 6.656 -3.995 1.00 87.69 101 ILE A CA 1
ATOM 776 C C . ILE A 1 101 ? -4.484 7.879 -4.902 1.00 87.69 101 ILE A C 1
ATOM 778 O O . ILE A 1 101 ? -5.409 8.109 -5.682 1.00 87.69 101 ILE A O 1
ATOM 782 N N . VAL A 1 102 ? -3.416 8.663 -4.798 1.00 83.19 102 VAL A N 1
ATOM 783 C CA . VAL A 1 102 ? -3.241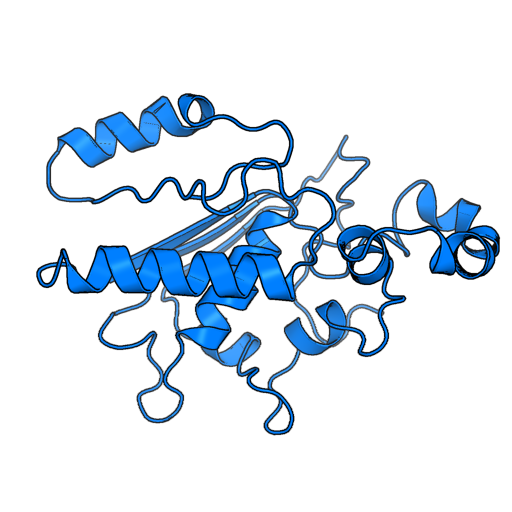 9.900 -5.562 1.00 83.19 102 VAL A CA 1
ATOM 784 C C . VAL A 1 102 ? -2.040 9.757 -6.482 1.00 83.19 102 VAL A C 1
ATOM 786 O O . VAL A 1 102 ? -0.943 9.449 -6.026 1.00 83.19 102 VAL A O 1
ATOM 789 N N . ALA A 1 103 ? -2.250 9.980 -7.778 1.00 78.12 103 ALA A N 1
ATOM 790 C CA . ALA A 1 103 ? -1.215 10.013 -8.805 1.00 78.12 103 ALA A CA 1
ATOM 791 C C . ALA A 1 103 ? -0.247 8.816 -8.744 1.00 78.12 103 ALA A C 1
ATOM 793 O O . ALA A 1 103 ? 0.953 9.004 -8.876 1.00 78.12 103 ALA A O 1
ATOM 794 N N . SER A 1 104 ? -0.747 7.592 -8.523 1.00 78.31 104 SER A N 1
ATOM 795 C CA . SER A 1 104 ? 0.065 6.359 -8.495 1.00 78.31 104 SER A CA 1
ATOM 796 C C . SER A 1 104 ? 0.223 5.756 -9.888 1.00 78.31 104 SER A C 1
ATOM 798 O O . SER A 1 104 ? -0.738 5.717 -10.646 1.00 78.31 104 SER A O 1
ATOM 800 N N . SER A 1 105 ? 1.408 5.249 -10.228 1.00 72.62 105 SER A N 1
ATOM 801 C CA . SER A 1 105 ? 1.691 4.565 -11.499 1.00 72.62 105 SER A CA 1
ATOM 802 C C . SER A 1 105 ? 1.379 3.068 -11.411 1.00 72.62 105 SER A C 1
ATOM 804 O O . SER A 1 105 ? 2.255 2.215 -11.554 1.00 72.62 105 SER A O 1
ATOM 806 N N . ASN A 1 106 ? 0.111 2.749 -11.159 1.00 70.00 106 ASN A N 1
ATOM 807 C CA . ASN A 1 106 ? -0.366 1.386 -10.930 1.00 70.00 106 ASN A CA 1
ATOM 808 C C . ASN A 1 106 ? -0.087 0.418 -12.100 1.00 70.00 106 ASN A C 1
ATOM 810 O O . ASN A 1 106 ? 0.183 -0.753 -11.857 1.00 70.00 106 ASN A O 1
ATOM 814 N N . LEU A 1 107 ? -0.063 0.912 -13.343 1.00 65.50 107 LEU A N 1
ATOM 815 C CA . LEU A 1 107 ? 0.275 0.145 -14.557 1.00 65.50 107 LEU A CA 1
ATOM 816 C C . LEU A 1 107 ? 1.718 0.371 -15.040 1.00 65.50 107 LEU A C 1
ATOM 818 O O . LEU A 1 107 ? 2.067 0.080 -16.184 1.00 65.50 107 LEU A O 1
ATOM 822 N N . GLY A 1 108 ? 2.574 0.928 -14.185 1.00 67.25 108 GLY A N 1
ATOM 823 C CA . GLY A 1 108 ? 3.925 1.322 -14.559 1.00 67.25 108 GLY A CA 1
ATOM 824 C C . GLY A 1 108 ? 3.967 2.570 -15.448 1.00 67.25 108 GLY A C 1
ATOM 825 O O . GLY A 1 108 ? 2.969 3.244 -15.699 1.00 67.25 108 GLY A O 1
ATOM 826 N N . VAL A 1 109 ? 5.175 2.911 -15.897 1.00 70.50 109 VAL A N 1
ATOM 827 C CA . VAL A 1 109 ? 5.459 4.165 -16.626 1.00 70.50 109 VAL A CA 1
ATOM 828 C C . VAL A 1 109 ? 5.951 3.934 -18.058 1.00 70.50 109 VAL A C 1
ATOM 830 O O . VAL A 1 109 ? 6.109 4.879 -18.824 1.00 70.50 109 VAL A O 1
ATOM 833 N N . ARG A 1 110 ? 6.171 2.673 -18.454 1.00 64.81 110 ARG A N 1
ATOM 834 C CA . ARG A 1 110 ? 6.787 2.298 -19.743 1.00 64.81 110 ARG A CA 1
ATOM 835 C C . ARG A 1 110 ? 6.001 2.757 -20.974 1.00 64.81 110 ARG A C 1
ATOM 837 O O . ARG A 1 110 ? 6.595 3.101 -21.998 1.00 64.81 110 ARG A O 1
ATOM 844 N N . GLN A 1 111 ? 4.676 2.718 -20.910 1.00 57.81 111 GLN A N 1
ATOM 845 C CA . GLN A 1 111 ? 3.814 3.015 -22.057 1.00 57.81 111 GLN A CA 1
ATOM 846 C C . GLN A 1 111 ? 3.431 4.501 -22.161 1.00 57.81 111 GLN A C 1
ATOM 848 O O . GLN A 1 111 ? 2.830 4.909 -23.156 1.00 57.81 111 GLN A O 1
ATOM 853 N N . PHE A 1 112 ? 3.811 5.327 -21.180 1.00 57.75 112 PHE A N 1
ATOM 854 C CA . PHE A 1 112 ? 3.290 6.682 -21.040 1.00 57.75 112 PHE A CA 1
ATOM 855 C C . PHE A 1 112 ? 4.386 7.759 -20.982 1.00 57.75 112 PHE A C 1
ATOM 857 O O . PHE A 1 112 ? 5.497 7.534 -20.506 1.00 57.75 112 PHE A O 1
ATOM 864 N N . GLY A 1 113 ? 4.062 8.967 -21.460 1.00 62.19 113 GLY A N 1
ATOM 865 C CA . GLY A 1 113 ? 4.976 10.118 -21.427 1.00 62.19 113 GLY A CA 1
ATOM 866 C C . GLY A 1 113 ? 6.204 9.953 -22.331 1.00 62.19 113 GLY A C 1
ATOM 867 O O . GLY A 1 113 ? 6.144 9.281 -23.361 1.00 62.19 113 GLY A O 1
ATOM 868 N N . VAL A 1 114 ? 7.334 10.567 -21.961 1.00 62.38 114 VAL A N 1
ATOM 869 C CA . VAL A 1 114 ? 8.565 10.513 -22.781 1.00 62.38 114 VAL A CA 1
ATOM 870 C C . VAL A 1 114 ? 9.161 9.120 -22.893 1.00 62.38 114 VAL A C 1
ATOM 872 O O . VAL A 1 114 ? 9.848 8.823 -23.866 1.00 62.38 114 VAL A O 1
ATOM 875 N N . TYR A 1 115 ? 8.884 8.250 -21.921 1.00 66.50 115 TYR A N 1
ATOM 876 C CA . TYR A 1 115 ? 9.441 6.904 -21.879 1.00 66.50 115 TYR A CA 1
ATOM 877 C C . TYR A 1 115 ? 8.937 6.039 -23.038 1.00 66.50 115 TYR A C 1
ATOM 879 O O . TYR A 1 115 ? 9.646 5.131 -23.469 1.00 66.50 115 TYR A O 1
ATOM 887 N N . ARG A 1 116 ? 7.789 6.397 -23.638 1.00 66.81 116 ARG A N 1
ATOM 888 C CA . ARG A 1 116 ? 7.299 5.811 -24.893 1.00 66.81 116 ARG A CA 1
ATOM 889 C C . ARG A 1 116 ? 8.298 5.965 -26.048 1.00 66.81 116 ARG A C 1
ATOM 891 O O . ARG A 1 116 ? 8.391 5.071 -26.882 1.00 66.81 116 ARG A O 1
ATOM 898 N N . PHE A 1 117 ? 9.064 7.054 -26.092 1.00 66.19 117 PHE A N 1
ATOM 899 C CA . PHE A 1 117 ? 10.054 7.296 -27.149 1.00 66.19 117 PHE A CA 1
ATOM 900 C C . PHE A 1 117 ? 11.403 6.612 -26.884 1.00 66.19 117 PHE A C 1
ATOM 902 O O . PHE A 1 117 ? 12.197 6.457 -27.805 1.00 66.19 117 PHE A O 1
ATOM 909 N N . PHE A 1 118 ? 11.643 6.141 -25.656 1.00 67.38 118 PHE A N 1
ATOM 910 C CA . PHE A 1 118 ? 12.871 5.439 -25.266 1.00 67.38 118 PHE A CA 1
ATOM 911 C C . PHE A 1 118 ? 12.683 3.922 -25.120 1.00 67.38 118 PHE A C 1
ATOM 913 O O . PHE A 1 118 ? 13.574 3.239 -24.617 1.00 67.38 118 PHE A O 1
ATOM 920 N N . GLN A 1 119 ? 11.558 3.363 -25.582 1.00 69.12 119 GLN A N 1
ATOM 921 C CA . GLN A 1 119 ? 11.240 1.940 -25.406 1.00 69.12 119 GLN A CA 1
ATOM 922 C C . GLN A 1 119 ? 12.312 0.996 -25.963 1.00 69.12 119 GLN A C 1
ATOM 924 O O . GLN A 1 119 ? 12.582 -0.027 -25.343 1.00 69.12 119 GLN A O 1
ATOM 929 N N . GLY A 1 120 ? 12.970 1.352 -27.071 1.00 70.00 120 GLY A N 1
ATOM 930 C CA . GLY A 1 120 ? 14.064 0.554 -27.640 1.00 70.00 120 GLY A CA 1
ATOM 931 C C . GLY A 1 120 ? 15.327 0.504 -26.770 1.00 70.00 120 GLY A C 1
ATOM 932 O O . GLY A 1 120 ? 16.098 -0.446 -26.866 1.00 70.00 120 GLY A O 1
ATOM 933 N N . MET A 1 121 ? 15.529 1.487 -25.887 1.00 69.94 121 MET A N 1
ATOM 934 C CA . MET A 1 121 ? 16.681 1.542 -24.980 1.00 69.94 121 MET A CA 1
ATOM 935 C C . MET A 1 121 ? 16.434 0.806 -23.659 1.00 69.94 121 MET A C 1
ATOM 937 O O . MET A 1 121 ? 17.392 0.394 -23.008 1.00 69.94 121 MET A O 1
ATOM 941 N N . ILE A 1 122 ? 15.171 0.617 -23.261 1.00 72.25 122 ILE A N 1
ATOM 942 C CA . ILE A 1 122 ? 14.813 -0.008 -21.978 1.00 72.25 122 ILE A CA 1
ATOM 943 C C . ILE A 1 122 ? 15.384 -1.435 -21.854 1.00 72.25 122 ILE A C 1
ATOM 945 O O . ILE A 1 122 ? 16.029 -1.693 -20.839 1.00 72.25 122 ILE A O 1
ATOM 949 N N . PRO A 1 123 ? 15.259 -2.345 -22.847 1.00 68.12 123 PRO A N 1
ATOM 950 C CA . PRO A 1 123 ? 15.845 -3.687 -22.759 1.00 68.12 123 PRO A CA 1
ATOM 951 C C . PRO A 1 123 ? 17.374 -3.686 -22.641 1.00 68.12 123 PRO A C 1
ATOM 953 O O . PRO A 1 123 ? 17.940 -4.571 -22.008 1.00 68.12 123 PRO A O 1
ATOM 956 N N . ILE A 1 124 ? 18.039 -2.680 -23.219 1.00 73.25 124 ILE A N 1
ATOM 957 C CA . ILE A 1 124 ? 19.502 -2.535 -23.195 1.00 73.25 124 ILE A CA 1
ATOM 958 C C . ILE A 1 124 ? 19.962 -2.033 -21.822 1.00 73.25 124 ILE A C 1
ATOM 960 O O . ILE A 1 124 ? 20.922 -2.545 -21.254 1.00 73.25 124 ILE A O 1
ATOM 964 N N . ALA A 1 125 ? 19.259 -1.043 -21.270 1.00 71.75 125 ALA A N 1
ATOM 965 C CA . ALA A 1 125 ? 19.563 -0.467 -19.964 1.00 71.75 125 ALA A CA 1
ATOM 966 C C . ALA A 1 125 ? 19.077 -1.339 -18.793 1.00 71.75 125 ALA A C 1
ATOM 968 O O . ALA A 1 125 ? 19.521 -1.143 -17.665 1.00 71.75 125 ALA A O 1
ATOM 969 N N . HIS A 1 126 ? 18.184 -2.299 -19.046 1.00 74.00 126 HIS A N 1
ATOM 970 C CA . HIS A 1 126 ? 17.515 -3.121 -18.040 1.00 74.00 126 HIS A CA 1
ATOM 971 C C . HIS A 1 126 ? 18.442 -3.753 -16.978 1.00 74.00 126 HIS A C 1
ATOM 973 O O . HIS A 1 126 ? 18.103 -3.651 -15.796 1.00 74.00 126 HIS A O 1
ATOM 979 N N . PRO A 1 127 ? 19.618 -4.325 -17.321 1.00 73.00 127 PRO A N 1
ATOM 980 C CA . PRO A 1 127 ? 20.537 -4.882 -16.322 1.00 73.00 127 PRO A CA 1
ATOM 981 C C . PRO A 1 127 ? 21.122 -3.834 -15.361 1.00 73.00 127 PRO A C 1
ATOM 983 O O . PRO A 1 127 ? 21.541 -4.179 -14.261 1.00 73.00 127 PRO A O 1
ATOM 986 N N . LEU A 1 128 ? 21.149 -2.561 -15.769 1.00 75.31 128 LEU A N 1
ATOM 987 C CA . LEU A 1 128 ? 21.675 -1.432 -14.994 1.00 75.31 128 LEU A CA 1
ATOM 988 C C . LEU A 1 128 ? 20.591 -0.730 -14.165 1.00 75.31 128 LEU A C 1
ATOM 990 O O . LEU A 1 128 ? 20.891 0.155 -13.363 1.00 75.31 128 LEU A O 1
ATOM 994 N N . LEU A 1 129 ? 19.321 -1.096 -14.356 1.00 78.25 129 LEU A N 1
ATOM 995 C CA . LEU A 1 129 ? 18.216 -0.521 -13.609 1.00 78.25 129 LEU A CA 1
ATOM 996 C C . LEU A 1 129 ? 18.121 -1.157 -12.222 1.00 78.25 129 LEU A C 1
ATOM 998 O O . LEU A 1 129 ? 18.049 -2.375 -12.066 1.00 78.25 129 LEU A O 1
ATOM 1002 N N . PHE A 1 130 ? 18.027 -0.309 -11.201 1.00 80.56 130 PHE A N 1
ATOM 1003 C CA . PHE A 1 130 ? 17.685 -0.750 -9.852 1.00 80.56 130 PHE A CA 1
ATOM 1004 C C . PHE A 1 130 ? 16.316 -1.443 -9.822 1.00 80.56 130 PHE A C 1
ATOM 1006 O O . PHE A 1 130 ? 15.447 -1.162 -10.652 1.00 80.56 130 PHE A O 1
ATOM 1013 N N . HIS A 1 131 ? 16.095 -2.306 -8.829 1.00 80.38 131 HIS A N 1
ATOM 1014 C CA . HIS A 1 131 ? 14.929 -3.193 -8.763 1.00 80.38 131 HIS A CA 1
ATOM 1015 C C . HIS A 1 131 ? 13.585 -2.451 -8.893 1.00 80.38 131 HIS A C 1
ATOM 1017 O O . HIS A 1 131 ? 12.741 -2.830 -9.704 1.00 80.38 131 HIS A O 1
ATOM 1023 N N . ARG A 1 132 ? 13.441 -1.309 -8.206 1.00 81.75 132 ARG A N 1
ATOM 1024 C CA . ARG A 1 132 ? 12.290 -0.397 -8.341 1.00 81.75 132 ARG A CA 1
ATOM 1025 C C . ARG A 1 132 ? 12.019 0.040 -9.781 1.00 81.75 132 ARG A C 1
ATOM 1027 O O . ARG A 1 132 ? 10.874 0.072 -10.221 1.00 81.75 132 ARG A O 1
ATOM 1034 N N . ALA A 1 133 ? 13.068 0.437 -10.499 1.00 78.06 133 ALA A N 1
ATOM 1035 C CA . ALA A 1 133 ? 12.938 0.913 -11.869 1.00 78.06 133 ALA A CA 1
ATOM 1036 C C . ALA A 1 133 ? 12.520 -0.236 -12.793 1.00 78.06 133 ALA A C 1
ATOM 1038 O O . ALA A 1 133 ? 11.632 -0.047 -13.616 1.00 78.06 133 ALA A O 1
ATOM 1039 N N . ARG A 1 134 ? 13.078 -1.438 -12.602 1.00 78.69 134 ARG A N 1
ATOM 1040 C CA . ARG A 1 134 ? 12.690 -2.633 -13.370 1.00 78.69 134 ARG A CA 1
ATOM 1041 C C . ARG A 1 134 ? 11.192 -2.935 -13.240 1.00 78.69 134 ARG A C 1
ATOM 1043 O O . ARG A 1 134 ? 10.541 -3.136 -14.258 1.00 78.69 134 ARG A O 1
ATOM 1050 N N . GLN A 1 135 ? 10.635 -2.863 -12.030 1.00 80.06 135 GLN A N 1
ATOM 1051 C CA . GLN A 1 135 ? 9.197 -3.065 -11.793 1.00 80.06 135 GLN A CA 1
ATOM 1052 C C . GLN A 1 135 ? 8.332 -1.955 -12.410 1.00 80.06 135 GLN A C 1
ATOM 1054 O O . GLN A 1 135 ? 7.362 -2.244 -13.102 1.00 80.06 135 GLN A O 1
ATOM 1059 N N . LEU A 1 136 ? 8.700 -0.678 -12.235 1.00 78.69 136 LEU A N 1
ATOM 1060 C CA . LEU A 1 136 ? 7.972 0.447 -12.844 1.00 78.69 136 LEU A CA 1
ATOM 1061 C C . LEU A 1 136 ? 7.991 0.422 -14.380 1.00 78.69 136 LEU A C 1
ATOM 1063 O O . LEU A 1 136 ? 7.048 0.897 -15.017 1.00 78.69 136 LEU A O 1
ATOM 1067 N N . PHE A 1 137 ? 9.056 -0.110 -14.980 1.00 80.56 137 PHE A N 1
ATOM 1068 C CA . PHE A 1 137 ? 9.163 -0.294 -16.426 1.00 80.56 137 PHE A CA 1
ATOM 1069 C C . PHE A 1 137 ? 8.571 -1.620 -16.924 1.00 80.56 137 PHE A C 1
ATOM 1071 O O . PHE A 1 137 ? 8.618 -1.863 -18.129 1.00 80.56 137 PHE A O 1
ATOM 1078 N N . LEU A 1 138 ? 7.973 -2.446 -16.055 1.00 77.19 138 LEU A N 1
ATOM 1079 C CA . LEU A 1 138 ? 7.422 -3.759 -16.416 1.00 77.19 138 LEU A CA 1
ATOM 1080 C C . LEU A 1 138 ? 8.479 -4.653 -17.091 1.00 77.19 138 LEU A C 1
ATOM 1082 O O . LEU A 1 138 ? 8.274 -5.185 -18.185 1.00 77.19 138 LEU A O 1
ATOM 1086 N N . CYS A 1 139 ? 9.665 -4.720 -16.490 1.00 79.12 139 CYS A N 1
ATOM 1087 C CA . CYS A 1 139 ? 10.777 -5.554 -16.949 1.00 79.12 139 CYS A CA 1
ATOM 1088 C C . CYS A 1 139 ? 11.311 -6.482 -15.848 1.00 79.12 139 CYS A C 1
ATOM 1090 O O . CYS A 1 139 ? 12.281 -7.198 -16.061 1.00 79.12 139 CYS A O 1
ATOM 1092 N N . ASP A 1 140 ? 10.720 -6.473 -14.655 1.00 79.06 140 ASP A N 1
ATOM 1093 C CA . ASP A 1 140 ? 11.089 -7.406 -13.599 1.00 79.06 140 ASP A CA 1
ATOM 1094 C C . ASP A 1 140 ? 10.712 -8.853 -13.957 1.00 79.06 140 ASP A C 1
ATOM 1096 O O . ASP A 1 140 ? 9.747 -9.094 -14.681 1.00 79.06 140 ASP A O 1
ATOM 1100 N N . ASP A 1 141 ? 11.454 -9.819 -13.404 1.00 71.56 141 ASP A N 1
ATOM 1101 C CA . ASP A 1 141 ? 11.376 -11.257 -13.733 1.00 71.56 141 ASP A CA 1
ATOM 1102 C C . ASP A 1 141 ? 10.073 -11.947 -13.258 1.00 71.56 141 ASP A C 1
ATOM 1104 O O . ASP A 1 141 ? 9.997 -13.165 -13.111 1.00 71.56 141 ASP A O 1
ATOM 1108 N N . GLY A 1 142 ? 9.017 -11.173 -13.019 1.00 74.25 142 GLY A N 1
ATOM 1109 C CA . GLY A 1 142 ? 7.710 -11.663 -12.615 1.00 74.25 142 GLY A CA 1
ATOM 1110 C C . GLY A 1 142 ? 6.566 -10.682 -12.838 1.00 74.25 142 GLY A C 1
ATOM 1111 O O . GLY A 1 142 ? 5.518 -10.930 -12.248 1.00 74.25 142 GLY A O 1
ATOM 1112 N N . CYS A 1 143 ? 6.758 -9.609 -13.621 1.00 81.31 143 CYS A N 1
ATOM 1113 C CA . CYS A 1 143 ? 5.754 -8.583 -13.938 1.00 81.31 143 CYS A CA 1
ATOM 1114 C C . CYS A 1 143 ? 4.886 -8.198 -12.728 1.00 81.31 143 CYS A C 1
ATOM 1116 O O . CYS A 1 143 ? 3.658 -8.309 -12.762 1.00 81.31 143 CYS A O 1
ATOM 1118 N N . LEU A 1 144 ? 5.516 -7.798 -11.619 1.00 83.75 144 LEU A N 1
ATOM 1119 C CA . LEU A 1 144 ? 4.827 -7.616 -10.341 1.00 83.75 144 LEU A CA 1
ATOM 1120 C C . LEU A 1 144 ? 3.619 -6.677 -10.446 1.00 83.75 144 LEU A C 1
ATOM 1122 O O . LEU A 1 144 ? 2.564 -6.993 -9.904 1.00 83.75 144 LEU A O 1
ATOM 1126 N N . LEU A 1 145 ? 3.758 -5.544 -11.140 1.00 81.75 145 LEU A N 1
ATOM 1127 C CA . LEU A 1 145 ? 2.667 -4.571 -11.257 1.00 81.75 145 LEU A CA 1
ATOM 1128 C C . LEU A 1 145 ? 1.457 -5.143 -11.998 1.00 81.75 145 LEU A C 1
ATOM 1130 O O . LEU A 1 145 ? 0.330 -4.909 -11.580 1.00 81.75 145 LEU A O 1
ATOM 1134 N N . GLU A 1 146 ? 1.679 -5.954 -13.033 1.00 80.81 146 GLU A N 1
ATOM 1135 C CA . GLU A 1 146 ? 0.604 -6.669 -13.728 1.00 80.81 146 GLU A CA 1
ATOM 1136 C C . GLU A 1 146 ? -0.067 -7.685 -12.796 1.00 80.81 146 GLU A C 1
ATOM 1138 O O . GLU A 1 146 ? -1.283 -7.797 -12.747 1.00 80.81 146 GLU A O 1
ATOM 1143 N N . ARG A 1 147 ? 0.700 -8.386 -11.960 1.00 82.50 147 ARG A N 1
ATOM 1144 C CA . ARG A 1 147 ? 0.113 -9.310 -10.976 1.00 82.50 147 ARG A CA 1
ATOM 1145 C C . ARG A 1 147 ? -0.677 -8.598 -9.891 1.00 82.50 147 ARG A C 1
ATOM 1147 O O . ARG A 1 147 ? -1.621 -9.178 -9.370 1.00 82.50 147 ARG A O 1
ATOM 1154 N N . MET A 1 148 ? -0.327 -7.356 -9.567 1.00 84.38 148 MET A N 1
ATOM 1155 C CA . MET A 1 148 ? -1.091 -6.531 -8.634 1.00 84.38 148 MET A CA 1
ATOM 1156 C C . MET A 1 148 ? -2.452 -6.085 -9.198 1.00 84.38 148 MET A C 1
ATOM 1158 O O . MET A 1 148 ? -3.281 -5.603 -8.426 1.00 84.38 148 MET A O 1
ATOM 1162 N N . THR A 1 149 ? -2.718 -6.267 -10.500 1.00 81.69 149 THR A N 1
ATOM 1163 C CA . THR A 1 149 ? -4.041 -6.024 -11.106 1.00 81.69 149 THR A CA 1
ATOM 1164 C C . THR A 1 149 ? -4.926 -7.268 -11.151 1.00 81.69 149 THR A C 1
ATOM 1166 O O . THR A 1 149 ? -6.054 -7.191 -11.633 1.00 81.69 149 THR A O 1
ATOM 1169 N N . LEU A 1 150 ? -4.455 -8.408 -10.636 1.00 79.88 150 LEU A N 1
ATOM 1170 C CA . LEU A 1 150 ? -5.165 -9.683 -10.664 1.00 79.88 150 LEU A CA 1
ATOM 1171 C C . LEU A 1 150 ? -5.214 -10.308 -9.265 1.00 79.88 150 LEU A C 1
ATOM 1173 O O . LEU A 1 150 ? -4.333 -10.095 -8.434 1.00 79.88 150 LEU A O 1
ATOM 1177 N N . ASP A 1 151 ? -6.231 -11.134 -9.020 1.00 81.69 151 ASP A N 1
ATOM 1178 C CA . ASP A 1 151 ? -6.210 -12.070 -7.897 1.00 81.69 151 ASP A CA 1
ATOM 1179 C C . ASP A 1 151 ? -5.593 -13.390 -8.372 1.00 81.69 151 ASP A C 1
ATOM 1181 O O . ASP A 1 151 ? -6.059 -13.993 -9.340 1.00 81.69 151 ASP A O 1
ATOM 1185 N N . SER A 1 152 ? -4.534 -13.851 -7.703 1.00 71.62 152 SER A N 1
ATOM 1186 C CA . SER A 1 152 ? -3.858 -15.101 -8.058 1.00 71.62 152 SER A CA 1
ATOM 1187 C C . SER A 1 152 ? -3.583 -15.974 -6.841 1.00 71.62 152 SER A C 1
ATOM 1189 O O . SER A 1 152 ? -2.943 -15.562 -5.873 1.00 71.62 152 SER A O 1
ATOM 1191 N N . ALA A 1 153 ? -4.007 -17.236 -6.933 1.00 63.03 153 ALA A N 1
ATOM 1192 C CA . ALA A 1 153 ? -3.721 -18.256 -5.927 1.00 63.03 153 ALA A CA 1
ATOM 1193 C C . ALA A 1 153 ? -2.244 -18.697 -5.918 1.00 63.03 153 ALA A C 1
ATOM 1195 O O . ALA A 1 153 ? -1.776 -19.225 -4.914 1.00 63.03 153 ALA A O 1
ATOM 1196 N N . VAL A 1 154 ? -1.510 -18.483 -7.020 1.00 57.59 154 VAL A N 1
ATOM 1197 C CA . VAL A 1 154 ? -0.119 -18.951 -7.198 1.00 57.59 154 VAL A CA 1
ATOM 1198 C C . VAL A 1 154 ? 0.877 -18.057 -6.463 1.00 57.59 154 VAL A C 1
ATOM 1200 O O . VAL A 1 154 ? 1.978 -18.478 -6.120 1.00 57.59 154 VAL A O 1
ATOM 1203 N N . SER A 1 155 ? 0.491 -16.821 -6.172 1.00 55.22 155 SER A N 1
ATOM 1204 C CA . SER A 1 155 ? 1.353 -15.895 -5.465 1.00 55.22 155 SER A CA 1
ATOM 1205 C C . SER A 1 155 ? 0.548 -14.983 -4.583 1.00 55.22 155 SER A C 1
ATOM 1207 O O . SER A 1 155 ? -0.012 -14.052 -5.135 1.00 55.22 155 SER A O 1
ATOM 1209 N N . SER A 1 156 ? 0.489 -15.280 -3.279 1.00 54.66 156 SER A N 1
ATOM 1210 C CA . SER A 1 156 ? 0.220 -14.378 -2.132 1.00 54.66 156 SER A CA 1
ATOM 1211 C C . SER A 1 156 ? -0.717 -13.164 -2.322 1.00 54.66 156 SER A C 1
ATOM 1213 O O . SER A 1 156 ? -0.686 -12.233 -1.530 1.00 54.66 156 SER A O 1
ATOM 1215 N N . GLY A 1 157 ? -1.572 -13.142 -3.334 1.00 63.28 157 GLY A N 1
ATOM 1216 C CA . GLY A 1 157 ? -1.863 -11.907 -4.051 1.00 63.28 157 GLY A CA 1
ATOM 1217 C C . GLY A 1 157 ? -3.324 -11.860 -4.389 1.00 63.28 157 GLY A C 1
ATOM 1218 O O . GLY A 1 157 ? -3.721 -11.966 -5.543 1.00 63.28 157 GLY A O 1
ATOM 1219 N N . TRP A 1 158 ? -4.118 -11.722 -3.338 1.00 81.25 158 TRP A N 1
ATOM 1220 C CA . TRP A 1 158 ? -5.506 -11.300 -3.423 1.00 81.25 158 TRP A CA 1
ATOM 1221 C C . TRP A 1 158 ? -5.519 -9.775 -3.527 1.00 81.25 158 TRP A C 1
ATOM 1223 O O . TRP A 1 158 ? -6.050 -9.092 -2.656 1.00 81.25 158 TRP A O 1
ATOM 1233 N N . PHE A 1 159 ? -4.819 -9.225 -4.526 1.00 85.94 159 PHE A N 1
ATOM 1234 C CA . PHE A 1 159 ? -4.593 -7.788 -4.629 1.00 85.94 159 PHE A CA 1
ATOM 1235 C C . PHE A 1 159 ? -5.911 -7.059 -4.870 1.00 85.94 159 PHE A C 1
ATOM 1237 O O . PHE A 1 159 ? -6.275 -6.204 -4.068 1.00 85.94 159 PHE A O 1
ATOM 1244 N N . LEU A 1 160 ? -6.688 -7.446 -5.883 1.00 86.56 160 LEU A N 1
ATOM 1245 C CA . LEU A 1 160 ? -7.982 -6.813 -6.136 1.00 86.56 160 LEU A CA 1
ATOM 1246 C C . LEU A 1 160 ? -8.959 -7.074 -4.993 1.00 86.56 160 LEU A C 1
ATOM 1248 O O . LEU A 1 160 ? -9.618 -6.142 -4.530 1.00 86.56 160 LEU A O 1
ATOM 1252 N N . SER A 1 161 ? -9.032 -8.312 -4.508 1.00 88.12 161 SER A N 1
ATOM 1253 C CA . SER A 1 161 ? -9.905 -8.676 -3.388 1.00 88.12 161 SER A CA 1
ATOM 1254 C C . SER A 1 161 ? -9.598 -7.864 -2.125 1.00 88.12 161 SER A C 1
ATOM 1256 O O . SER A 1 161 ? -10.511 -7.330 -1.495 1.00 88.12 161 SE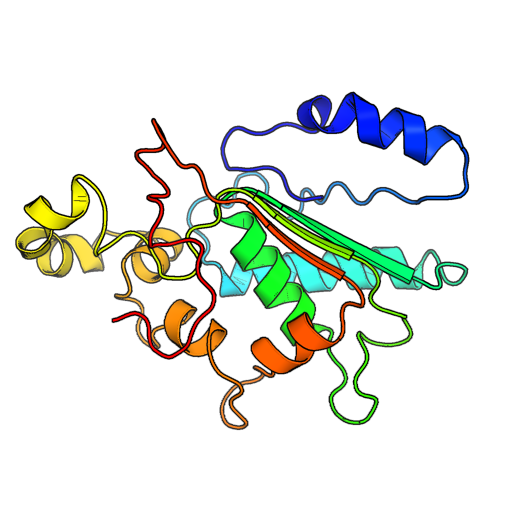R A O 1
ATOM 1258 N N . SER A 1 162 ? -8.319 -7.672 -1.798 1.00 90.00 162 SER A N 1
ATOM 1259 C CA . SER A 1 162 ? -7.907 -6.891 -0.630 1.00 90.00 162 SER A CA 1
ATOM 1260 C C . SER A 1 162 ? -8.252 -5.406 -0.756 1.00 90.00 162 SER A C 1
ATOM 1262 O O . SER A 1 162 ? -8.695 -4.787 0.210 1.00 90.00 162 SER A O 1
ATOM 1264 N N . LEU A 1 163 ? -8.141 -4.828 -1.958 1.00 89.62 163 LEU A N 1
ATOM 1265 C CA . LEU A 1 163 ? -8.561 -3.449 -2.205 1.00 89.62 163 LEU A CA 1
ATOM 1266 C C . LEU A 1 163 ? -10.088 -3.314 -2.162 1.00 89.62 163 LEU A C 1
ATOM 1268 O O . LEU A 1 163 ? -10.601 -2.314 -1.659 1.00 89.62 163 LEU A O 1
ATOM 1272 N N . ARG A 1 164 ? -10.832 -4.320 -2.642 1.00 89.12 164 ARG A N 1
ATOM 1273 C CA . ARG A 1 164 ? -12.305 -4.359 -2.586 1.00 89.12 164 ARG A CA 1
ATOM 1274 C C . ARG A 1 164 ? -12.848 -4.413 -1.160 1.00 89.12 164 ARG A C 1
ATOM 1276 O O . ARG A 1 164 ? -13.965 -3.944 -0.958 1.00 89.12 164 ARG A O 1
ATOM 1283 N N . ALA A 1 165 ? -12.069 -4.909 -0.199 1.00 89.06 165 ALA A N 1
ATOM 1284 C CA . ALA A 1 165 ? -12.454 -4.937 1.210 1.00 89.06 165 ALA A CA 1
ATOM 1285 C C . ALA A 1 165 ? -12.670 -3.531 1.800 1.00 89.06 165 ALA A C 1
ATOM 1287 O O . ALA A 1 165 ? -13.456 -3.374 2.730 1.00 89.06 165 ALA A O 1
ATOM 1288 N N . PHE A 1 166 ? -12.020 -2.495 1.252 1.00 91.12 166 PHE A N 1
ATOM 1289 C CA . PHE A 1 166 ? -12.242 -1.117 1.694 1.00 91.12 166 PHE A CA 1
ATOM 1290 C C . PHE A 1 166 ? -13.640 -0.636 1.329 1.00 91.12 166 PHE A C 1
ATOM 1292 O O . PHE A 1 166 ? -14.012 -0.660 0.156 1.00 91.12 166 PHE A O 1
ATOM 1299 N N . ARG A 1 167 ? -14.382 -0.103 2.302 1.00 90.81 167 ARG A N 1
ATOM 1300 C CA . ARG A 1 167 ? -15.718 0.475 2.089 1.00 90.81 167 ARG A CA 1
ATOM 1301 C C . ARG A 1 167 ? -15.726 1.562 1.009 1.00 90.81 167 ARG A C 1
ATOM 1303 O O . ARG A 1 167 ? -16.635 1.598 0.182 1.00 90.81 167 ARG A O 1
ATOM 1310 N N . SER A 1 168 ? -14.724 2.437 1.008 1.00 90.38 168 SER A N 1
ATOM 1311 C CA . SER A 1 168 ? -14.565 3.523 0.041 1.00 90.38 168 SER A CA 1
ATOM 1312 C C . SER A 1 168 ? -13.204 3.451 -0.639 1.00 90.38 168 SER A C 1
ATOM 1314 O O . SER A 1 168 ? -12.178 3.346 0.027 1.00 90.38 168 SER A O 1
ATOM 1316 N N . ARG A 1 169 ? -13.182 3.570 -1.970 1.00 91.75 169 ARG A N 1
ATOM 1317 C CA . ARG A 1 169 ? -11.963 3.542 -2.791 1.00 91.75 169 ARG A CA 1
ATOM 1318 C C . ARG A 1 169 ? -11.951 4.760 -3.706 1.00 91.75 169 ARG A C 1
ATOM 1320 O O . ARG A 1 169 ? -12.873 4.935 -4.496 1.00 91.75 169 ARG A O 1
ATOM 1327 N N . MET A 1 170 ? -10.925 5.592 -3.592 1.00 88.06 170 MET A N 1
ATOM 1328 C CA . MET A 1 170 ? -10.764 6.821 -4.365 1.00 88.06 170 MET A CA 1
ATOM 1329 C C . MET A 1 170 ? -9.411 6.799 -5.073 1.00 88.06 170 MET A C 1
ATOM 1331 O O . MET A 1 170 ? -8.367 6.677 -4.432 1.00 88.06 170 MET A O 1
ATOM 1335 N N . LEU A 1 171 ? -9.445 6.923 -6.398 1.00 82.38 171 LEU A N 1
ATOM 1336 C CA . LEU A 1 171 ? -8.271 6.996 -7.262 1.00 82.38 171 LEU A CA 1
ATOM 1337 C C . LEU A 1 171 ? -8.261 8.374 -7.918 1.00 82.38 171 LEU A C 1
ATOM 1339 O O . LEU A 1 171 ? -9.116 8.677 -8.747 1.00 82.38 171 LEU A O 1
ATOM 1343 N N . TYR A 1 172 ? -7.303 9.209 -7.534 1.00 78.81 172 TYR A N 1
ATOM 1344 C CA . TYR A 1 172 ? -7.102 10.521 -8.135 1.00 78.81 172 TYR A CA 1
ATOM 1345 C C . TYR A 1 172 ? -5.956 10.433 -9.140 1.00 78.81 172 TYR A C 1
ATOM 1347 O O . TYR A 1 172 ? -4.835 10.080 -8.780 1.00 78.81 172 TYR A O 1
ATOM 1355 N N . ALA A 1 173 ? -6.235 10.746 -10.402 1.00 72.12 173 ALA A N 1
ATOM 1356 C CA . ALA A 1 173 ? -5.241 10.817 -11.467 1.00 72.12 173 ALA A CA 1
ATOM 1357 C C . ALA A 1 173 ? -4.900 12.279 -11.770 1.00 72.12 173 ALA A C 1
ATOM 1359 O O . ALA A 1 173 ? -5.792 13.129 -11.818 1.00 72.12 173 ALA A O 1
ATOM 1360 N N . ASN A 1 174 ? -3.627 12.571 -12.033 1.00 67.31 174 ASN A N 1
ATOM 1361 C CA . ASN A 1 174 ? -3.246 13.884 -12.536 1.00 67.31 174 ASN A CA 1
ATOM 1362 C C . ASN A 1 174 ? -3.701 14.023 -13.997 1.00 67.31 174 ASN A C 1
ATOM 1364 O O . ASN A 1 174 ? -3.356 13.214 -14.856 1.00 67.31 174 ASN A O 1
ATOM 1368 N N . VAL A 1 175 ? -4.509 15.051 -14.273 1.00 52.50 175 VAL A N 1
ATOM 1369 C CA . VAL A 1 175 ? -5.101 15.300 -15.603 1.00 52.50 175 VAL A CA 1
ATOM 1370 C C . VAL A 1 175 ? -4.172 16.147 -16.489 1.00 52.50 175 VAL A C 1
ATOM 1372 O O . VAL A 1 175 ? -4.246 16.070 -17.714 1.00 52.50 175 VAL A O 1
ATOM 1375 N N . ARG A 1 176 ? -3.272 16.949 -15.898 1.00 46.25 176 ARG A N 1
ATOM 1376 C CA . ARG A 1 176 ? -2.274 17.782 -16.601 1.00 46.25 176 ARG A CA 1
ATOM 1377 C C . ARG A 1 176 ? -0.980 17.901 -15.784 1.00 46.25 176 ARG A C 1
ATOM 1379 O O . ARG A 1 176 ? -1.030 17.853 -14.561 1.00 46.25 176 ARG A O 1
ATOM 1386 N N . ASN A 1 177 ? 0.146 18.120 -16.470 1.00 48.75 177 ASN A N 1
ATOM 1387 C CA . ASN A 1 177 ? 1.471 18.450 -15.911 1.00 48.75 177 ASN A CA 1
ATOM 1388 C C . ASN A 1 177 ? 2.167 17.404 -15.017 1.00 48.75 177 ASN A C 1
ATOM 1390 O O . ASN A 1 177 ? 3.179 17.733 -14.402 1.00 48.75 177 ASN A O 1
ATOM 1394 N N . ASP A 1 178 ? 1.719 16.147 -14.997 1.00 57.53 178 ASP A N 1
ATOM 1395 C CA . ASP A 1 178 ? 2.487 15.061 -14.377 1.00 57.53 178 ASP A CA 1
ATOM 1396 C C . ASP A 1 178 ? 3.207 14.226 -15.440 1.00 57.53 178 ASP A C 1
ATOM 1398 O O . ASP A 1 178 ? 2.609 13.473 -16.210 1.00 57.53 178 ASP A O 1
ATOM 1402 N N . PHE A 1 179 ? 4.521 14.412 -15.501 1.00 53.44 179 PHE A N 1
ATOM 1403 C CA . PHE A 1 179 ? 5.400 13.719 -16.434 1.00 53.44 179 PHE A CA 1
ATOM 1404 C C . PHE A 1 179 ? 5.758 12.301 -15.974 1.00 53.44 179 PHE A C 1
ATOM 1406 O O . PHE A 1 179 ? 6.110 11.459 -16.800 1.00 53.44 179 PHE A O 1
ATOM 1413 N N . MET A 1 180 ? 5.693 12.039 -14.664 1.00 51.50 180 MET A N 1
ATOM 1414 C CA . MET A 1 180 ? 6.078 10.756 -14.077 1.00 51.50 180 MET A CA 1
ATOM 1415 C C . MET A 1 180 ? 4.892 9.796 -13.971 1.00 51.50 180 MET A C 1
ATOM 1417 O O . MET A 1 180 ? 5.090 8.589 -14.093 1.00 51.50 180 MET A O 1
ATOM 1421 N N . VAL A 1 181 ? 3.672 10.310 -13.782 1.00 49.06 181 VAL A N 1
ATOM 1422 C CA . VAL A 1 181 ? 2.440 9.515 -13.688 1.00 49.06 181 VAL A CA 1
ATOM 1423 C C . VAL A 1 181 ? 1.370 10.099 -14.609 1.00 49.06 181 VAL A C 1
ATOM 1425 O O . VAL A 1 181 ? 0.579 10.964 -14.246 1.00 49.06 181 VAL A O 1
ATOM 1428 N N . ASN A 1 182 ? 1.356 9.614 -15.848 1.00 54.72 182 ASN A N 1
ATOM 1429 C CA . ASN A 1 182 ? 0.409 10.047 -16.877 1.00 54.72 182 ASN A CA 1
ATOM 1430 C C . ASN A 1 182 ? -0.990 9.453 -16.631 1.00 54.72 182 ASN A C 1
ATOM 1432 O O . ASN A 1 182 ? -1.076 8.347 -16.107 1.00 54.72 182 ASN A O 1
ATOM 1436 N N . TYR A 1 183 ? -2.059 10.107 -17.099 1.00 46.69 183 TYR A N 1
ATOM 1437 C CA . TYR A 1 183 ? -3.479 9.777 -16.880 1.00 46.69 183 TYR A CA 1
ATOM 1438 C C . TYR A 1 183 ? -3.871 8.300 -17.087 1.00 46.69 183 TYR A C 1
ATOM 1440 O O . TYR A 1 183 ? -4.791 7.822 -16.431 1.00 46.69 183 TYR A O 1
ATOM 1448 N N . GLY A 1 184 ? -3.181 7.562 -17.964 1.00 52.78 184 GLY A N 1
ATOM 1449 C CA . GLY A 1 184 ? -3.453 6.139 -18.210 1.00 52.78 184 GLY A CA 1
ATOM 1450 C C . GLY A 1 184 ? -2.846 5.164 -17.191 1.00 52.78 184 GLY A C 1
ATOM 1451 O O . GLY A 1 184 ? -3.292 4.029 -17.107 1.00 52.78 184 GLY A O 1
ATOM 1452 N N . SER A 1 185 ? -1.854 5.591 -16.404 1.00 52.56 185 SER A N 1
ATOM 1453 C CA . SER A 1 185 ? -1.126 4.740 -15.446 1.00 52.56 185 SER A CA 1
ATOM 1454 C C . SER A 1 185 ? -1.772 4.544 -14.057 1.00 52.56 185 SER A C 1
ATOM 1456 O O . SER A 1 185 ? -1.462 3.532 -13.430 1.00 52.56 185 SER A O 1
ATOM 1458 N N . PRO A 1 186 ? -2.672 5.421 -13.554 1.00 56.44 186 PRO A N 1
ATOM 1459 C CA . PRO A 1 186 ? -3.368 5.230 -12.278 1.00 56.44 186 PRO A CA 1
ATOM 1460 C C . PRO A 1 186 ? -4.471 4.182 -12.272 1.00 56.44 186 PRO A C 1
ATOM 1462 O O . PRO A 1 186 ? -4.891 3.777 -11.185 1.00 56.44 186 PRO A O 1
ATOM 1465 N N . ALA A 1 187 ? -4.957 3.754 -13.438 1.00 59.56 187 ALA A N 1
ATOM 1466 C CA . ALA A 1 187 ? -6.022 2.764 -13.513 1.00 59.56 187 ALA A CA 1
ATOM 1467 C C . ALA A 1 187 ? -5.578 1.434 -12.877 1.00 59.56 187 ALA A C 1
ATOM 1469 O O . ALA A 1 187 ? -4.460 0.974 -13.077 1.00 59.56 187 ALA A O 1
ATOM 1470 N N . LEU A 1 188 ? -6.464 0.819 -12.097 1.00 54.72 188 LEU A N 1
ATOM 1471 C CA . LEU A 1 188 ? -6.339 -0.566 -11.640 1.00 54.72 188 LEU A CA 1
ATOM 1472 C C . LEU A 1 188 ? -7.404 -1.363 -12.391 1.00 54.72 188 LEU A C 1
ATOM 1474 O O . LEU A 1 188 ? -8.500 -1.580 -11.881 1.00 54.72 188 LEU A O 1
ATOM 1478 N N . ASP A 1 189 ? -7.107 -1.696 -13.643 1.00 49.78 189 ASP A N 1
ATOM 1479 C CA . ASP A 1 189 ? -8.013 -2.404 -14.545 1.00 49.78 189 ASP A CA 1
ATOM 1480 C C . ASP A 1 189 ? -7.224 -3.477 -15.304 1.00 49.78 189 ASP A C 1
ATOM 1482 O O . ASP A 1 189 ? -6.149 -3.208 -15.839 1.00 49.78 189 ASP A O 1
ATOM 1486 N N . ALA A 1 190 ? -7.759 -4.698 -15.336 1.00 43.00 190 ALA A N 1
ATOM 1487 C CA . ALA A 1 190 ? -7.163 -5.846 -16.011 1.00 43.00 190 ALA A CA 1
ATOM 1488 C C . ALA A 1 190 ? -7.179 -5.725 -17.551 1.00 43.00 190 ALA A C 1
ATOM 1490 O O . ALA A 1 190 ? -6.524 -6.516 -18.232 1.00 43.00 190 ALA A O 1
ATOM 1491 N N . TYR A 1 191 ? -7.923 -4.764 -18.113 1.00 40.31 191 TYR A N 1
ATOM 1492 C CA . TYR A 1 191 ? -8.136 -4.633 -19.560 1.00 40.31 191 TYR A CA 1
ATOM 1493 C C . TYR A 1 191 ? -7.438 -3.435 -20.218 1.00 40.31 191 TYR A C 1
ATOM 1495 O O . TYR A 1 191 ? -7.544 -3.267 -21.434 1.00 40.31 191 TYR A O 1
ATOM 1503 N N . VAL A 1 192 ? -6.697 -2.622 -19.461 1.00 43.88 192 VAL A N 1
ATOM 1504 C CA . VAL A 1 192 ? -5.921 -1.506 -20.021 1.00 43.88 192 VAL A CA 1
ATOM 1505 C C . VAL A 1 192 ? -4.570 -2.046 -20.508 1.00 43.88 192 VAL A C 1
ATOM 1507 O O . VAL A 1 192 ? -3.701 -2.361 -19.699 1.00 43.88 192 VAL A O 1
ATOM 1510 N N . LYS A 1 193 ? -4.423 -2.206 -21.831 1.00 35.69 193 LYS A N 1
ATOM 1511 C CA . LYS A 1 193 ? -3.203 -2.671 -22.521 1.00 35.69 193 LYS A CA 1
ATOM 1512 C C . LYS A 1 193 ? -2.537 -1.571 -23.337 1.00 35.69 193 LYS A C 1
ATOM 1514 O O . LYS A 1 193 ? -3.280 -0.779 -23.958 1.00 35.69 193 LYS A O 1
#

InterPro domains:
  IPR007751 Domain of unknown function DUF676, lipase-like [PF05057] (3-185)
  IPR044294 Lipase-like [PTHR12482] (1-186)

Organism: NCBI:txid448386

Secondary structure (DSSP, 8-state):
----TT--GGGGHHHHHHHTTSS-------TTTT-TTS-HHHHHHHHHHHHHHHHHH-TT--EEEEEEETHHHHHHHHHHHHHEETTTTEETTBEEEEEEEES--TT-STTSGGGGGGTTTHHHHGGGS-HHHHHHTT-STT-HHHHTTSEETTTTEEHHHHHHTSSEEEEEPP-SS-SSS-TTSS---TT--

Sequence (193 aa):
MAHGPQGTVKDFSYATDVAASGEILVLASRVNTDKIHDGVDLRGLRLAKDIFEVVQRHRSLETISLVGSSIEGLYGCYAVAHLFDRRAERLADWVADKLVIVASSNLGVRQFGVYRFFQGMIPIAHPLLFHRARQLFLCDDGCLLERMTLDSAVSSGWFLSSLRAFRSRMLYANVRNDFMVNYGSPALDAYVK

Radius of gyration: 16.68 Å; chains: 1; bounding box: 37×38×48 Å

Foldseek 3Di:
DEAPPPGDVVVCVVVVVVVVVVPDDDDHDPQCPPVVLDALQVLLCSVLVVVVVVCVVPVVDAEDADAEEEQVLSSPLSSLLLQADPVVLARPRHQAAYYHYALYQLVAPCCDAPNVVVNVCCVVCVVVGRPHNCQSNLNDPPNVSLLLLDCDPVDSHPSVSSQVSHPYYHFHHDPDDDRRRHRLRRDSHNPRD

pLDDT: mean 75.22, std 15.27, range [35.69, 94.75]